Protein 4Q5T (pdb70)

Radius of gyration: 19.11 Å; Cα contacts (8 Å, |Δi|>4): 498; chains: 1; bounding box: 34×37×57 Å

Foldseek 3Di:
DQQQDLQEFEEEEAAPLVVQLVVQLQVVCVVVNHHYHYDYDLAPLPPVVCQVVSVGFKYWYFFQQLVVLNCVVPVADKDFDWFWWFFWWFKFFFDAPQHGPDQAPVPQAQAFEEEWADRFPRQQVVVVQCVVSVQFDFPDDFPDTDHVVRTPGHPSNYHYHHDHLLCQLVCSNPGGIYIHQLVNCRVSVRDCSRTNTTGDDDPSCNRRTIGMIGHPCSCVGSHNVVVVSSVVSSPDPVSQVSSCVVQPNGIHTDD

Sequence (255 aa):
GQKNDKNTLTVGVTTDSDKERWDKIEELLKKENIKLKFKEFTDYSQPNKALKNGEIDINSFQHYNFLNNWNKENKGDLVTVVAETYISPINLFSGTENGKAKYSSAKEIPNGGQIAIPNDATNESRALYVLQDAGLIKLNNVSGDELATVKNIKSNPKNLDIKEVDASQTARNLASSVDAAVVNNSYAVPAKIDFKTSLYKEKVNEGSKQWINIIAAQKNWKKSKKAAAIKKLIIKAYHTDAVKKVIKKTAKGVDEPVW

InterPro domains:
  IPR004872 Lipoprotein NlpA family [PF03180] (32-280)
  IPR004872 Lipoprotein NlpA family [PIRSF002854] (3-275)
  IPR004872 Lipoprotein NlpA family [PTHR30429] (2-280)

Nearest PDB structures (foldseek):
  4q5t-assembly1_A  TM=1.003E+00  e=1.707E-59  Streptococcus mutans UA159
  6jf1-assembly1_A  TM=9.684E-01  e=1.082E-41  Streptococcus pneumoniae TIGR4
  1p99-assembly1_A  TM=9.321E-01  e=4.2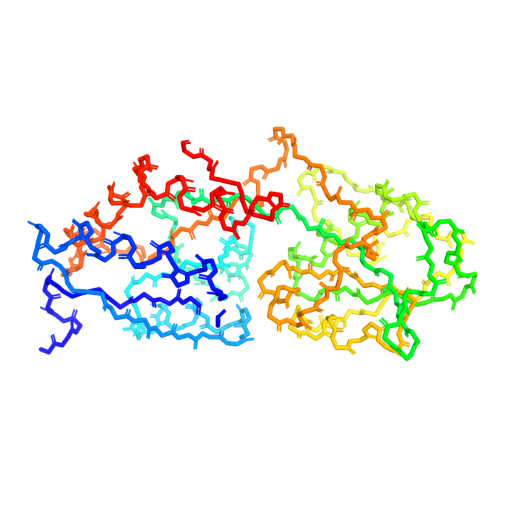23E-29  Staphylococcus aureus subsp. aureus Mu50
  4ib2-assembly2_B  TM=9.284E-01  e=7.197E-29  Mediterraneibacter gnavus ATCC 29149
  4k3f-assembly1_A  TM=9.436E-01  e=5.682E-28  Pseudomonas aeruginosa PAO1

Solvent-accessible surface area: 12249 Å² total

Organism: Streptococcus mutans serotype c (strain ATCC 700610 / UA159) (NCBI:txid210007)

B-factor: mean 41.45, std 17.26, range [17.34, 132.53]

Structure (mmCIF, N/CA/C/O backbone):
data_4Q5T
#
_entry.id   4Q5T
#
_cell.length_a   58.021
_cell.length_b   106.053
_cell.length_c   95.220
_cell.angle_alpha   90.000
_cell.angle_beta   90.000
_cell.angle_gamma   90.000
#
_symmetry.space_group_name_H-M   'C 2 2 21'
#
loop_
_entity.id
_entity.type
_entity.pdbx_description
1 pol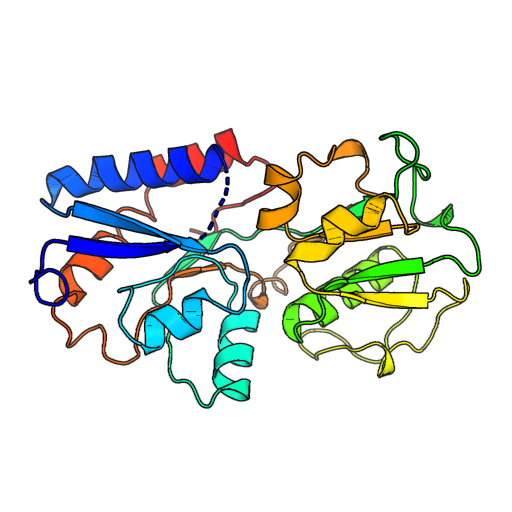ymer Lipoprotein
2 non-polymer SELENOMETHIONINE
3 non-polymer 'NONAETHYLENE GLYCOL'
4 water water
#
loop_
_atom_site.group_PDB
_atom_site.id
_atom_site.type_symbol
_atom_site.label_atom_id
_atom_site.label_alt_id
_atom_site.label_comp_id
_atom_site.label_asym_id
_atom_site.label_entity_id
_atom_site.label_seq_id
_atom_site.pdbx_PDB_ins_code
_atom_site.Cartn_x
_atom_site.Cartn_y
_atom_site.Cartn_z
_atom_site.occupancy
_atom_site.B_iso_or_equiv
_atom_site.auth_seq_id
_atom_site.auth_comp_id
_atom_site.auth_asym_id
_atom_site.auth_atom_id
_atom_site.pdbx_PDB_model_num
ATOM 1 N N . GLY A 1 1 ? 1.848 29.514 9.547 1.00 56.43 0 GLY A N 1
ATOM 2 C CA . GLY A 1 1 ? 1.360 29.909 10.895 1.00 54.69 0 GLY A CA 1
ATOM 3 C C . GLY A 1 1 ? 2.412 30.722 11.624 1.00 53.23 0 GLY A C 1
ATOM 4 O O . GLY A 1 1 ? 3.481 31.003 11.062 1.00 45.30 0 GLY A O 1
ATOM 5 N N . GLN A 1 2 ? 2.117 31.091 12.875 1.00 54.30 25 GLN A N 1
ATOM 6 C CA . GLN A 1 2 ? 2.975 31.990 13.653 1.00 51.91 25 GLN A CA 1
ATOM 7 C C . GLN A 1 2 ? 4.447 31.587 13.787 1.00 45.47 25 GLN A C 1
ATOM 8 O O . GLN A 1 2 ? 5.312 32.448 13.690 1.00 41.85 25 GLN A O 1
ATOM 14 N N . LYS A 1 3 ? 4.740 30.300 13.995 1.00 34.58 26 LYS A N 1
ATOM 15 C CA . LYS A 1 3 ? 6.125 29.863 14.178 1.00 32.79 26 LYS A CA 1
ATOM 16 C C . LYS A 1 3 ? 6.971 30.155 12.927 1.00 33.45 26 LYS A C 1
ATOM 17 O O . LYS A 1 3 ? 8.185 30.336 13.028 1.00 32.34 26 LYS A O 1
ATOM 23 N N . ASN A 1 4 ? 6.329 30.166 11.754 1.00 32.84 27 ASN A N 1
ATOM 24 C CA . ASN A 1 4 ? 7.018 30.391 10.478 1.00 35.27 27 ASN A CA 1
ATOM 25 C C . ASN A 1 4 ? 6.739 31.761 9.825 1.00 37.88 27 ASN A C 1
ATOM 26 O O . ASN A 1 4 ? 7.026 31.983 8.652 1.00 35.87 27 ASN A O 1
ATOM 31 N N . ASP A 1 5 ? 6.222 32.660 10.645 1.00 35.14 28 ASP A N 1
ATOM 32 C CA . ASP A 1 5 ? 6.023 34.074 10.318 1.00 40.90 28 ASP A CA 1
ATOM 33 C C . ASP A 1 5 ? 7.275 34.867 10.685 1.00 37.37 28 ASP A C 1
ATOM 34 O O . ASP A 1 5 ? 7.618 35.001 11.876 1.00 42.36 28 ASP A O 1
ATOM 39 N N . LYS A 1 6 ? 7.929 35.431 9.677 1.00 34.01 29 LYS A N 1
ATOM 40 C CA . LYS A 1 6 ? 9.133 36.226 9.882 1.00 35.27 29 LYS A CA 1
ATOM 41 C C . LYS A 1 6 ? 8.906 37.576 10.604 1.00 32.76 29 LYS A C 1
ATOM 42 O O . LYS A 1 6 ? 9.869 38.203 11.004 1.00 32.88 29 LYS A O 1
ATOM 48 N N . ASN A 1 7 ? 7.661 38.023 10.742 1.00 33.22 30 ASN A N 1
ATOM 49 C CA . ASN A 1 7 ? 7.384 39.352 11.294 1.00 45.87 30 ASN A CA 1
ATOM 50 C C . ASN A 1 7 ? 6.698 39.320 12.668 1.00 44.85 30 ASN A C 1
ATOM 51 O O . ASN A 1 7 ? 6.217 40.339 13.158 1.00 39.93 30 ASN A O 1
ATOM 56 N N . THR A 1 8 ? 6.659 38.144 13.277 1.00 36.06 31 THR A N 1
ATOM 57 C CA . THR A 1 8 ? 6.149 37.986 14.637 1.00 38.12 31 THR A CA 1
ATOM 58 C C . THR A 1 8 ? 7.188 37.308 15.527 1.00 41.63 31 THR A C 1
ATOM 59 O O . THR A 1 8 ? 7.836 36.342 15.123 1.00 39.30 31 THR A O 1
ATOM 63 N N . LEU A 1 9 ? 7.347 37.835 16.739 1.00 34.09 32 LEU A N 1
ATOM 64 C CA . LEU A 1 9 ? 8.187 37.213 17.735 1.00 32.55 32 LEU A CA 1
ATOM 65 C C . LEU A 1 9 ? 7.376 36.934 18.971 1.00 33.32 32 LEU A C 1
ATOM 66 O O . LEU A 1 9 ? 6.685 37.805 19.481 1.00 31.62 32 LEU A O 1
ATOM 71 N N . THR A 1 10 ? 7.496 35.718 19.482 1.00 31.01 33 THR A N 1
ATOM 72 C CA . THR A 1 10 ? 6.846 35.376 20.721 1.00 29.13 33 THR A CA 1
ATOM 73 C C . THR A 1 10 ? 7.935 35.379 21.781 1.00 38.00 33 THR A C 1
ATOM 74 O O . THR A 1 10 ? 8.956 34.679 21.668 1.00 31.02 33 THR A O 1
ATOM 78 N N . VAL A 1 11 ? 7.717 36.220 22.783 1.00 30.40 34 VAL A N 1
ATOM 79 C CA . VAL A 1 11 ? 8.709 36.470 23.810 1.00 28.90 34 VAL A CA 1
ATOM 80 C C . VAL A 1 11 ? 8.221 35.904 25.135 1.00 28.32 34 VAL A C 1
ATOM 81 O O . VAL A 1 11 ? 7.127 36.243 25.581 1.00 30.82 34 VAL A O 1
ATOM 85 N N . GLY A 1 12 ? 9.039 35.064 25.767 1.00 26.57 35 GLY A N 1
ATOM 86 C CA . GLY A 1 12 ? 8.773 34.563 27.106 1.00 30.09 35 GLY A CA 1
ATOM 87 C C . GLY A 1 12 ? 9.347 35.461 28.224 1.00 27.40 35 GLY A C 1
ATOM 88 O O . GLY A 1 12 ? 10.528 35.782 28.251 1.00 28.49 35 GLY A O 1
ATOM 89 N N . VAL A 1 13 ? 8.497 35.818 29.169 1.00 29.30 36 VAL A N 1
ATOM 90 C CA . VAL A 1 13 ? 8.875 36.710 30.274 1.00 25.81 36 VAL A CA 1
ATOM 91 C C . VAL A 1 13 ? 8.244 36.192 31.539 1.00 36.77 36 VAL A C 1
ATOM 92 O O . VAL A 1 13 ? 7.372 35.332 31.486 1.00 29.22 36 VAL A O 1
ATOM 104 N N . THR A 1 15 ? 5.784 37.044 34.772 1.00 38.55 38 THR A N 1
ATOM 105 C CA . THR A 1 15 ? 4.636 37.897 35.054 1.00 38.62 38 THR A CA 1
ATOM 106 C C . THR A 1 15 ? 5.120 39.328 35.135 1.00 38.97 38 THR A C 1
ATOM 107 O O . THR A 1 15 ? 6.041 39.648 35.893 1.00 33.11 38 THR A O 1
ATOM 119 N N . THR A 1 17 ? 5.739 43.147 35.698 1.00 37.19 40 THR A N 1
ATOM 120 C CA . THR A 1 17 ? 5.541 44.296 36.579 1.00 35.08 40 THR A CA 1
ATOM 121 C C . THR A 1 17 ? 5.152 45.488 35.715 1.00 37.28 40 THR A C 1
ATOM 122 O O . THR A 1 17 ? 5.150 45.391 34.474 1.00 30.61 40 THR A O 1
ATOM 126 N N . ASP A 1 18 ? 4.790 46.602 36.349 1.00 29.67 41 ASP A N 1
ATOM 127 C CA . ASP A 1 18 ? 4.458 47.806 35.597 1.00 30.77 41 ASP A CA 1
ATOM 128 C C . ASP A 1 18 ? 5.662 48.290 34.815 1.00 28.25 41 ASP A C 1
ATOM 129 O O . ASP A 1 18 ? 5.540 48.738 33.668 1.00 33.43 41 ASP A O 1
ATOM 134 N N . SER A 1 19 ? 6.831 48.225 35.438 1.00 26.18 42 SER A N 1
ATOM 135 C CA . SER A 1 19 ? 8.051 48.603 34.728 1.00 24.76 42 SER A CA 1
ATOM 136 C C . SER A 1 19 ? 8.301 47.688 33.518 1.00 26.21 42 SER A C 1
ATOM 137 O O . SER A 1 19 ? 8.833 48.137 32.492 1.00 25.36 42 SER A O 1
ATOM 140 N N . ASP A 1 20 ? 7.949 46.407 33.645 1.00 21.72 43 ASP A N 1
ATOM 141 C CA . ASP A 1 20 ? 8.140 45.451 32.506 1.00 25.15 43 ASP A CA 1
ATOM 142 C C . ASP A 1 20 ? 7.215 45.848 31.346 1.00 26.56 43 ASP A C 1
ATOM 143 O O . ASP A 1 20 ? 7.619 45.902 30.167 1.00 26.28 43 ASP A O 1
ATOM 148 N N . LYS A 1 21 ? 5.968 46.130 31.686 1.00 34.03 44 LYS A N 1
ATOM 149 C CA . LYS A 1 21 ? 4.998 46.573 30.702 1.00 36.02 44 LYS A CA 1
ATOM 150 C C . LYS A 1 21 ? 5.494 47.815 29.980 1.00 35.65 44 LYS A C 1
ATOM 151 O O . LYS A 1 21 ? 5.458 47.884 28.753 1.00 30.71 44 LYS A O 1
ATOM 157 N N . GLU A 1 22 ? 5.953 48.805 30.731 1.00 35.01 45 GLU A N 1
ATOM 158 C CA . GLU A 1 22 ? 6.352 50.048 30.111 1.00 34.52 45 GLU A CA 1
ATOM 159 C C . GLU A 1 22 ? 7.563 49.868 29.188 1.00 31.76 45 GLU A C 1
ATOM 160 O O . GLU A 1 22 ? 7.597 50.431 28.098 1.00 27.34 45 GLU A O 1
ATOM 166 N N . ARG A 1 23 ? 8.554 49.085 29.606 1.00 27.38 46 ARG A N 1
ATOM 167 C CA . ARG A 1 23 ? 9.708 48.876 28.741 1.00 27.80 46 ARG A CA 1
ATOM 168 C C . ARG A 1 23 ? 9.329 48.090 27.450 1.00 25.64 46 ARG A C 1
ATOM 169 O O . ARG A 1 23 ? 9.820 48.392 26.345 1.00 28.81 46 ARG A O 1
ATOM 177 N N . TRP A 1 24 ? 8.484 47.063 27.587 1.00 26.60 47 TRP A N 1
ATOM 178 C CA . TRP A 1 24 ? 8.099 46.289 26.420 1.00 29.00 47 TRP A CA 1
ATOM 179 C C . TRP A 1 24 ? 7.163 47.081 25.510 1.00 34.81 47 TRP A C 1
ATOM 180 O O . TRP A 1 24 ? 7.171 46.902 24.296 1.00 31.74 47 TRP A O 1
ATOM 191 N N . ASP A 1 25 ? 6.357 47.951 26.103 1.00 30.72 48 ASP A N 1
ATOM 192 C CA . ASP A 1 25 ? 5.620 48.956 25.342 1.00 33.96 48 ASP A CA 1
ATOM 193 C C . ASP A 1 25 ? 6.509 49.776 24.419 1.00 32.47 48 ASP A C 1
ATOM 194 O O . ASP A 1 25 ? 6.252 49.905 23.211 1.00 34.58 48 ASP A O 1
ATOM 199 N N . LYS A 1 26 ? 7.567 50.335 24.980 1.00 29.40 49 LYS A N 1
ATOM 200 C CA . LYS A 1 26 ? 8.465 51.162 24.183 1.00 27.92 49 LYS A CA 1
ATOM 201 C C . LYS A 1 26 ? 9.151 50.308 23.090 1.00 31.36 49 LYS A C 1
ATOM 202 O O . LYS A 1 26 ? 9.243 50.719 21.939 1.00 31.49 49 LYS A O 1
ATOM 208 N N . ILE A 1 27 ? 9.633 49.125 23.447 1.00 32.41 50 ILE A N 1
ATOM 209 C CA . ILE A 1 27 ? 10.202 48.219 22.446 1.00 31.31 50 ILE A CA 1
ATOM 210 C C . ILE A 1 27 ? 9.210 47.927 21.303 1.00 26.09 50 ILE A C 1
ATOM 211 O O . ILE A 1 27 ? 9.552 47.975 20.127 1.00 29.20 50 ILE A O 1
ATOM 216 N N . GLU A 1 28 ? 7.976 47.608 21.657 1.00 27.90 51 GLU A N 1
ATOM 217 C CA . GLU A 1 28 ? 6.949 47.368 20.672 1.00 33.37 51 GLU A CA 1
ATOM 218 C C . GLU A 1 28 ? 6.798 48.589 19.800 1.00 44.37 51 GLU A C 1
ATOM 219 O O . GLU A 1 28 ? 6.791 48.490 18.563 1.00 42.58 51 GLU A O 1
ATOM 225 N N . GLU A 1 29 ? 6.667 49.746 20.445 1.00 34.31 52 GLU A N 1
ATOM 226 C CA . GLU A 1 29 ? 6.453 50.965 19.688 1.00 31.46 52 GLU A CA 1
ATOM 227 C C . GLU A 1 29 ? 7.580 51.136 18.697 1.00 35.15 52 GLU A C 1
ATOM 228 O O . GLU A 1 29 ? 7.335 51.485 17.564 1.00 36.72 52 GLU A O 1
ATOM 234 N N . LEU A 1 30 ? 8.813 50.901 19.113 1.00 30.38 53 LEU A N 1
ATOM 235 C CA . LEU A 1 30 ? 9.936 51.084 18.212 1.00 32.59 53 LEU A CA 1
ATOM 236 C C . LEU A 1 30 ? 9.942 50.050 17.095 1.00 41.93 53 LEU A C 1
ATOM 237 O O . LEU A 1 30 ? 10.526 50.296 16.039 1.00 45.87 53 LEU A O 1
ATOM 242 N N . LEU A 1 31 ? 9.315 48.899 17.331 1.00 33.42 54 LEU A N 1
ATOM 243 C CA . LEU A 1 31 ? 9.358 47.806 16.356 1.00 33.09 54 LEU A CA 1
ATOM 244 C C . LEU A 1 31 ? 8.251 47.913 15.291 1.00 38.27 54 LEU A C 1
ATOM 245 O O . LEU A 1 31 ? 8.317 47.253 14.248 1.00 34.21 54 LEU A O 1
ATOM 250 N N . LYS A 1 32 ? 7.232 48.732 15.541 1.00 42.18 55 LYS A N 1
ATOM 251 C CA . LYS A 1 32 ? 6.242 49.025 14.496 1.00 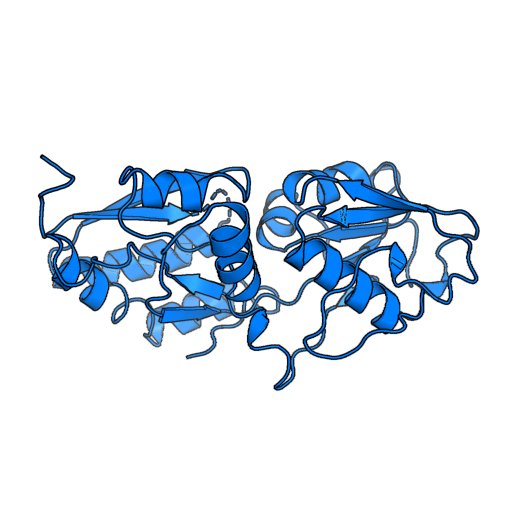44.92 55 LYS A CA 1
ATOM 252 C C . LYS A 1 32 ? 6.940 49.524 13.220 1.00 41.62 55 LYS A C 1
ATOM 253 O O . LYS A 1 32 ? 6.613 49.095 12.111 1.00 40.28 55 LYS A O 1
ATOM 259 N N . LYS A 1 33 ? 7.933 50.390 13.389 1.00 40.88 56 LYS A N 1
ATOM 260 C CA . LYS A 1 33 ? 8.704 50.935 12.268 1.00 48.22 56 LYS A CA 1
ATOM 261 C C . LYS A 1 33 ? 9.329 49.842 11.405 1.00 53.86 56 LYS A C 1
ATOM 262 O O . LYS A 1 33 ? 9.638 50.062 10.234 1.00 53.73 56 LYS A O 1
ATOM 264 N N . GLU A 1 34 ? 9.531 48.668 11.994 1.00 47.70 57 GLU A N 1
ATOM 265 C CA . GLU A 1 34 ? 10.151 47.549 11.302 1.00 43.29 57 GLU A CA 1
ATOM 266 C C . GLU A 1 34 ? 9.098 46.533 10.929 1.00 38.87 57 GLU A C 1
ATOM 267 O O . GLU A 1 34 ? 9.425 45.437 10.470 1.00 48.37 57 GLU A O 1
ATOM 273 N N . ASN A 1 35 ? 7.834 46.868 11.169 1.00 33.92 58 ASN A N 1
ATOM 274 C CA . ASN A 1 35 ? 6.741 45.945 10.883 1.00 41.46 58 ASN A CA 1
ATOM 275 C C . ASN A 1 35 ? 6.862 44.597 11.626 1.00 41.91 58 ASN A C 1
ATOM 276 O O . ASN A 1 35 ? 6.462 43.543 11.100 1.00 44.34 58 ASN A O 1
ATOM 281 N N . ILE A 1 36 ? 7.413 44.630 12.838 1.00 30.10 59 ILE A N 1
ATOM 282 C CA . ILE A 1 36 ? 7.479 43.430 13.698 1.00 27.53 59 ILE A CA 1
ATOM 283 C C . ILE A 1 36 ? 6.403 43.521 14.780 1.00 34.04 59 ILE A C 1
ATOM 284 O O . ILE A 1 36 ? 6.256 44.552 15.432 1.00 37.24 59 ILE A O 1
ATOM 289 N N . LYS A 1 37 ? 5.683 42.425 14.980 1.00 31.68 60 LYS A N 1
ATOM 290 C CA . LYS A 1 37 ? 4.663 42.299 16.012 1.00 40.55 60 LYS A CA 1
ATOM 291 C C . LYS A 1 37 ? 5.227 41.474 17.160 1.00 43.84 60 LYS A C 1
ATOM 292 O O . LYS A 1 37 ? 5.860 40.460 16.908 1.00 40.09 60 LYS A O 1
ATOM 298 N N . LEU A 1 38 ? 5.013 41.898 18.410 1.00 35.80 61 LEU A N 1
ATOM 299 C CA . LEU A 1 38 ? 5.438 41.095 19.559 1.00 38.06 61 LEU A CA 1
ATOM 300 C C . LEU A 1 38 ? 4.259 40.442 20.251 1.00 37.80 61 LEU A C 1
ATOM 301 O O . LEU A 1 38 ? 3.189 41.028 20.376 1.00 41.76 61 LEU A O 1
ATOM 306 N N . LYS A 1 39 ? 4.479 39.218 20.704 1.00 42.88 62 LYS A N 1
ATOM 307 C CA . LYS A 1 39 ? 3.520 38.483 21.507 1.00 42.39 62 LYS A CA 1
ATOM 308 C C . LYS A 1 39 ? 4.264 38.009 22.739 1.00 39.72 62 LYS A C 1
ATOM 309 O O . LYS A 1 39 ? 5.427 37.623 22.638 1.00 40.32 62 LYS A O 1
ATOM 315 N N . PHE A 1 40 ? 3.610 38.054 23.896 1.00 40.83 63 PHE A N 1
ATOM 316 C CA . PHE A 1 40 ? 4.230 37.641 25.147 1.00 37.70 63 PHE A CA 1
ATOM 317 C C . PHE A 1 40 ? 3.540 36.438 25.775 1.00 45.79 63 PHE A C 1
ATOM 318 O O . PHE A 1 40 ? 2.315 36.350 25.827 1.00 52.40 63 PHE A O 1
ATOM 326 N N . LYS A 1 41 ? 4.352 35.502 26.240 1.00 39.02 64 LYS A N 1
ATOM 327 C CA . LYS A 1 41 ? 3.880 34.470 27.128 1.00 48.53 64 LYS A CA 1
ATOM 328 C C . LYS A 1 41 ? 4.459 34.754 28.501 1.00 40.32 64 LYS A C 1
ATOM 329 O O . LYS A 1 41 ? 5.662 34.775 28.645 1.00 36.30 64 LYS A O 1
ATOM 335 N N . GLU A 1 42 ? 3.613 34.956 29.507 1.00 43.91 65 GLU A N 1
ATOM 336 C CA . GLU A 1 42 ? 4.105 35.181 30.877 1.00 47.03 65 GLU A CA 1
ATOM 337 C C . GLU A 1 42 ? 4.228 33.884 31.677 1.00 44.75 65 GLU A C 1
ATOM 338 O O . GLU A 1 42 ? 3.314 33.064 31.689 1.00 48.66 65 GLU A O 1
ATOM 344 N N . PHE A 1 43 ? 5.375 33.691 32.327 1.00 40.09 66 PHE A N 1
ATOM 345 C CA . PHE A 1 43 ? 5.579 32.546 33.195 1.00 37.69 66 PHE A CA 1
ATOM 346 C C . PHE A 1 43 ? 5.577 32.952 34.666 1.00 45.81 66 PHE A C 1
ATOM 347 O O . PHE A 1 43 ? 5.814 34.110 34.995 1.00 39.23 66 PHE A O 1
ATOM 355 N N . THR A 1 44 ? 5.305 31.989 35.544 1.00 45.37 67 THR A N 1
ATOM 356 C CA . THR A 1 44 ? 5.197 32.257 36.986 1.00 47.19 67 THR A CA 1
ATOM 357 C C . THR A 1 44 ? 6.335 31.598 37.742 1.00 43.21 67 THR A C 1
ATOM 358 O O . THR A 1 44 ? 6.533 31.830 38.924 1.00 44.41 67 THR A O 1
ATOM 362 N N . ASP A 1 45 ? 7.119 30.793 37.047 1.00 38.02 68 ASP A N 1
ATOM 363 C CA . ASP A 1 45 ? 8.141 30.023 37.710 1.00 41.16 68 ASP A CA 1
ATOM 364 C C . ASP A 1 45 ? 9.410 29.968 36.834 1.00 41.46 68 ASP A C 1
ATOM 365 O O . ASP A 1 45 ? 9.305 29.853 35.609 1.00 38.24 68 ASP A O 1
ATOM 370 N N . TYR A 1 46 ? 10.597 30.051 37.440 1.00 33.36 69 TYR A N 1
ATOM 371 C CA . TYR A 1 46 ? 11.848 30.074 36.659 1.00 34.04 69 TYR A CA 1
ATOM 372 C C . TYR A 1 46 ? 12.180 28.778 35.884 1.00 41.78 69 TYR A C 1
ATOM 373 O O . TYR A 1 46 ? 13.084 28.763 35.027 1.00 33.97 69 TYR A O 1
ATOM 382 N N . SER A 1 47 ? 11.493 27.687 36.178 1.00 40.49 70 SER A N 1
ATOM 383 C CA . SER A 1 47 ? 11.807 26.429 35.482 1.00 41.64 70 SER A CA 1
ATOM 384 C C . SER A 1 47 ? 11.092 26.357 34.137 1.00 33.02 70 SER A C 1
ATOM 385 O O . SER A 1 47 ? 11.364 25.474 33.332 1.00 39.97 70 SER A O 1
ATOM 388 N N . GLN A 1 48 ? 10.175 27.290 33.882 1.00 37.36 71 GLN A N 1
ATOM 389 C CA . GLN A 1 48 ? 9.299 27.194 32.721 1.00 39.11 71 GLN A CA 1
ATOM 390 C C . GLN A 1 48 ? 9.833 27.788 31.406 1.00 34.52 71 GLN A C 1
ATOM 391 O O . GLN A 1 48 ? 9.715 27.150 30.350 1.00 31.97 71 GLN A O 1
ATOM 397 N N . PRO A 1 49 ? 10.379 29.022 31.433 1.00 28.36 72 PRO A N 1
ATOM 398 C CA . PRO A 1 49 ? 10.651 29.616 30.112 1.00 31.35 72 PRO A CA 1
ATOM 399 C C . PRO A 1 49 ? 11.713 28.931 29.265 1.00 26.60 72 PRO A C 1
ATOM 400 O O . PRO A 1 49 ? 11.598 29.012 28.059 1.00 30.71 72 PRO A O 1
ATOM 404 N N . ASN A 1 50 ? 12.764 28.353 29.839 1.00 29.88 73 ASN A N 1
ATOM 405 C CA . ASN A 1 50 ? 13.748 27.699 28.985 1.00 36.39 73 ASN A CA 1
ATOM 406 C C . ASN A 1 50 ? 13.206 26.426 28.378 1.00 40.86 73 ASN A C 1
ATOM 407 O O . ASN A 1 50 ? 13.581 26.056 27.249 1.00 34.72 73 ASN A O 1
ATOM 412 N N . LYS A 1 51 ? 12.331 25.750 29.117 1.00 40.88 74 LYS A N 1
ATOM 413 C CA . LYS A 1 51 ? 11.649 24.581 28.574 1.00 46.65 74 LYS A CA 1
ATOM 414 C C . LYS A 1 51 ? 10.760 24.973 27.404 1.00 40.96 74 LYS A C 1
ATOM 415 O O . LYS A 1 51 ? 10.756 24.317 26.354 1.00 37.71 74 LYS A O 1
ATOM 421 N N . ALA A 1 52 ? 9.989 26.031 27.595 1.00 34.88 75 ALA A N 1
ATOM 422 C CA . ALA A 1 52 ? 9.137 26.562 26.539 1.00 40.74 75 ALA A CA 1
ATOM 423 C C . ALA A 1 52 ? 9.927 26.992 25.288 1.00 40.58 75 ALA A C 1
ATOM 424 O O . ALA A 1 52 ? 9.459 26.825 24.141 1.00 36.13 75 ALA A O 1
ATOM 426 N N . LEU A 1 53 ? 11.120 27.548 25.507 1.00 34.53 76 LEU A N 1
ATOM 427 C CA . LEU A 1 53 ? 11.976 27.974 24.395 1.00 36.84 76 LEU A CA 1
ATOM 428 C C . LEU A 1 53 ? 12.539 26.744 23.645 1.00 32.44 76 LEU A C 1
ATOM 429 O O . LEU A 1 53 ? 12.581 26.735 22.432 1.00 31.25 76 LEU A O 1
ATOM 434 N N . LYS A 1 54 ? 12.973 25.719 24.360 1.00 32.04 77 LYS A N 1
ATOM 435 C CA . LYS A 1 54 ? 13.459 24.497 23.710 1.00 38.43 77 LYS A CA 1
ATOM 436 C C . LYS A 1 54 ? 12.370 23.816 22.918 1.00 35.81 77 LYS A C 1
ATOM 437 O O . LYS A 1 54 ? 12.605 23.244 21.838 1.00 41.15 77 LYS A O 1
ATOM 443 N N . ASN A 1 55 ? 11.177 23.833 23.478 1.00 35.34 78 ASN A N 1
ATOM 444 C CA . ASN A 1 55 ? 10.025 23.259 22.808 1.00 37.49 78 ASN A CA 1
ATOM 445 C C . ASN A 1 55 ? 9.478 24.100 21.685 1.00 37.26 78 ASN A C 1
ATOM 446 O O . ASN A 1 55 ? 8.521 23.703 21.015 1.00 37.74 78 ASN A O 1
ATOM 451 N N . GLY A 1 56 ? 10.072 25.274 21.486 1.00 38.60 79 GLY A N 1
ATOM 452 C CA . GLY A 1 56 ? 9.675 26.161 20.399 1.00 35.76 79 GLY A CA 1
ATOM 453 C C . GLY A 1 56 ? 8.310 26.812 20.572 1.00 34.59 79 GLY A C 1
ATOM 454 O O . GLY A 1 56 ? 7.733 27.312 19.611 1.00 35.77 79 GLY A O 1
ATOM 455 N N . GLU A 1 57 ? 7.787 26.786 21.792 1.00 35.88 80 GLU A N 1
ATOM 456 C CA . GLU A 1 57 ? 6.570 27.505 22.147 1.00 43.38 80 GLU A CA 1
ATOM 457 C C . GLU A 1 57 ? 6.793 29.019 22.148 1.00 37.01 80 GLU A C 1
ATOM 458 O O . GLU A 1 57 ? 5.857 29.780 21.973 1.00 36.17 80 GLU A O 1
ATOM 464 N N . ILE A 1 58 ? 8.038 29.439 22.354 1.00 33.72 81 ILE A N 1
ATOM 465 C CA . ILE A 1 58 ? 8.405 30.835 22.257 1.00 34.56 81 ILE A CA 1
ATOM 466 C C . ILE A 1 58 ? 9.686 30.935 21.446 1.00 30.98 81 ILE A C 1
ATOM 467 O O . ILE A 1 58 ? 10.425 29.966 21.329 1.00 32.83 81 ILE A O 1
ATOM 472 N N . ASP A 1 59 ? 9.963 32.125 20.931 1.00 27.71 82 ASP A N 1
ATOM 473 C CA . ASP A 1 59 ? 11.111 32.355 20.042 1.00 24.40 82 ASP A CA 1
ATOM 474 C C . ASP A 1 59 ? 12.333 32.833 20.801 1.00 28.25 82 ASP A C 1
ATOM 475 O O . ASP A 1 59 ? 13.459 32.493 20.451 1.00 28.42 82 ASP A O 1
ATOM 480 N N . ILE A 1 60 ? 12.115 33.600 21.862 1.00 24.72 83 ILE A N 1
ATOM 481 C CA . ILE A 1 60 ? 13.199 34.024 22.720 1.00 25.81 83 ILE A CA 1
ATOM 482 C C . ILE A 1 60 ? 12.621 34.157 24.123 1.00 27.64 83 ILE A C 1
ATOM 483 O O . ILE A 1 60 ? 11.406 34.172 24.298 1.00 31.08 83 ILE A O 1
ATOM 488 N N . ASN A 1 61 ? 13.475 34.228 25.125 1.00 28.69 84 ASN A N 1
ATOM 489 C CA . ASN A 1 61 ? 12.994 34.641 26.429 1.00 24.03 84 ASN A CA 1
ATOM 490 C C . ASN A 1 61 ? 13.882 35.702 27.044 1.00 29.41 84 ASN A C 1
ATOM 491 O O . ASN A 1 61 ? 15.045 35.858 26.658 1.00 22.74 84 ASN A O 1
ATOM 496 N N . SER A 1 62 ? 13.306 36.422 27.995 1.00 26.00 85 SER A N 1
ATOM 497 C CA . SER A 1 62 ? 13.986 37.519 28.638 1.00 19.09 85 SER A CA 1
ATOM 498 C C . SER A 1 62 ? 13.626 37.441 30.137 1.00 22.90 85 SER A C 1
ATOM 499 O O . SER A 1 62 ? 12.651 38.053 30.589 1.00 26.12 85 SER A O 1
ATOM 502 N N . PHE A 1 63 ? 14.396 36.678 30.907 1.00 25.56 86 PHE A N 1
ATOM 503 C CA . PHE A 1 63 ? 14.018 36.421 32.300 1.00 23.63 86 PHE A CA 1
ATOM 504 C C . PHE A 1 63 ? 15.156 36.000 33.217 1.00 22.54 86 PHE A C 1
ATOM 505 O O . PHE A 1 63 ? 14.998 36.041 34.444 1.00 24.18 86 PHE A O 1
ATOM 513 N N . GLN A 1 64 ? 16.314 35.689 32.654 1.00 23.32 87 GLN A N 1
ATOM 514 C CA . GLN A 1 64 ? 17.336 35.006 33.430 1.00 20.96 87 GLN A CA 1
ATOM 515 C C . GLN A 1 64 ? 18.670 35.667 33.249 1.00 25.30 87 GLN A C 1
ATOM 516 O O . GLN A 1 64 ? 18.851 36.444 32.287 1.00 26.14 87 GLN A O 1
ATOM 522 N N . HIS A 1 65 ? 19.591 35.341 34.173 1.00 22.63 88 HIS A N 1
ATOM 523 C CA . HIS A 1 65 ? 21.001 35.724 34.041 1.00 25.68 88 HIS A CA 1
ATOM 524 C C . HIS A 1 65 ? 21.856 34.585 33.473 1.00 29.04 88 HIS A C 1
ATOM 525 O O . HIS A 1 65 ? 21.412 33.435 33.388 1.00 28.21 88 HIS A O 1
ATOM 532 N N . TYR A 1 66 ? 23.061 34.942 33.046 1.00 29.63 89 TYR A N 1
ATOM 533 C CA . TYR A 1 66 ? 23.998 34.015 32.421 1.00 31.43 89 TYR A CA 1
ATOM 534 C C . TYR A 1 66 ? 24.145 32.769 33.233 1.00 36.21 89 TYR A C 1
ATOM 535 O O . TYR A 1 66 ? 24.160 31.693 32.687 1.00 32.11 89 TYR A O 1
ATOM 544 N N . ASN A 1 67 ? 24.292 32.918 34.552 1.00 33.75 90 ASN A N 1
ATOM 545 C CA . ASN A 1 67 ? 24.506 31.760 35.414 1.00 33.71 90 ASN A CA 1
ATOM 546 C C . ASN A 1 67 ? 23.354 30.768 35.335 1.00 32.69 90 ASN A C 1
ATOM 547 O O . ASN A 1 67 ? 23.562 29.562 35.148 1.00 36.94 90 ASN A O 1
ATOM 552 N N . PHE A 1 68 ? 22.142 31.284 35.495 1.00 29.21 91 PHE A N 1
ATOM 553 C CA . PHE A 1 68 ? 20.963 30.464 35.460 1.00 32.53 91 PHE A CA 1
ATOM 554 C C . PHE A 1 68 ? 20.962 29.716 34.133 1.00 33.08 91 PHE A C 1
ATOM 555 O O . PHE A 1 68 ? 20.744 28.485 34.119 1.00 33.26 91 PHE A O 1
ATOM 563 N N . LEU A 1 69 ? 21.265 30.432 33.043 1.00 31.92 92 LEU A N 1
ATOM 564 C CA . LEU A 1 69 ? 21.277 29.818 31.713 1.00 40.01 92 LEU A CA 1
ATOM 565 C C . LEU A 1 69 ? 22.257 28.662 31.634 1.00 36.90 92 LEU A C 1
ATOM 566 O O . LEU A 1 69 ? 21.880 27.568 31.271 1.00 31.51 92 LEU A O 1
ATOM 571 N N . ASN A 1 70 ? 23.521 28.928 31.949 1.00 38.93 93 ASN A N 1
ATOM 572 C CA . ASN A 1 70 ? 24.551 27.915 31.878 1.00 44.10 93 ASN A CA 1
ATOM 573 C C . ASN A 1 70 ? 24.151 26.727 32.721 1.00 45.07 93 ASN A C 1
ATOM 574 O O . ASN A 1 70 ? 24.172 25.593 32.256 1.00 38.67 93 ASN A O 1
ATOM 579 N N . ASN A 1 71 ? 23.755 26.991 33.963 1.00 34.54 94 ASN A N 1
ATOM 580 C CA . ASN A 1 71 ? 23.310 25.922 34.840 1.00 41.67 94 ASN A CA 1
ATOM 581 C C . ASN A 1 71 ? 22.102 25.160 34.293 1.00 40.18 94 ASN A C 1
ATOM 582 O O . ASN A 1 71 ? 22.052 23.923 34.384 1.00 40.70 94 ASN A O 1
ATOM 587 N N . TRP A 1 72 ? 21.150 25.870 33.689 1.00 40.22 95 TRP A N 1
ATOM 588 C CA . TRP A 1 72 ? 19.962 25.200 33.167 1.00 45.23 95 TRP A CA 1
ATOM 589 C C . TRP A 1 72 ? 20.378 24.295 32.016 1.00 45.85 95 TRP A C 1
ATOM 590 O O . TRP A 1 72 ? 19.895 23.150 31.904 1.00 36.11 95 TRP A O 1
ATOM 601 N N . ASN A 1 73 ? 21.286 24.783 31.178 1.00 36.31 96 ASN A N 1
ATOM 602 C CA . ASN A 1 73 ? 21.727 23.952 30.049 1.00 42.02 96 ASN A CA 1
ATOM 603 C C . ASN A 1 73 ? 22.312 22.647 30.580 1.00 53.65 96 ASN A C 1
ATOM 604 O O . ASN A 1 73 ? 21.989 21.555 30.086 1.00 48.73 96 ASN A O 1
ATOM 609 N N . LYS A 1 74 ? 23.167 22.773 31.591 1.00 42.72 97 LYS A N 1
ATOM 610 C CA . LYS A 1 74 ? 23.833 21.609 32.191 1.00 47.73 97 LYS A CA 1
ATOM 611 C C . LYS A 1 74 ? 22.840 20.600 32.761 1.00 47.89 97 LYS A C 1
ATOM 612 O O . LYS A 1 74 ? 22.907 19.414 32.457 1.00 50.52 97 LYS A O 1
ATOM 615 N N . GLU A 1 75 ? 21.924 21.050 33.603 1.00 41.77 98 GLU A N 1
ATOM 616 C CA . GLU A 1 75 ? 20.986 20.137 34.241 1.00 52.67 98 GLU A CA 1
ATOM 617 C C . GLU A 1 75 ? 20.132 19.414 33.211 1.00 56.63 98 GLU A C 1
ATOM 618 O O . GLU A 1 75 ? 19.682 18.304 33.441 1.00 48.14 98 GLU A O 1
ATOM 624 N N . ASN A 1 76 ? 19.933 20.039 32.067 1.00 50.94 99 ASN A N 1
ATOM 625 C CA . ASN A 1 76 ? 18.932 19.589 31.130 1.00 53.39 99 ASN A CA 1
ATOM 626 C C . ASN A 1 76 ? 19.536 19.097 29.803 1.00 51.41 99 ASN A C 1
ATOM 627 O O . ASN A 1 76 ? 18.801 18.736 28.889 1.00 44.56 99 ASN A O 1
ATOM 632 N N . LYS A 1 77 ? 20.868 19.075 29.698 1.00 42.48 100 LYS A N 1
ATOM 633 C CA . LYS A 1 77 ? 21.545 18.809 28.419 1.00 55.10 100 LYS A CA 1
ATOM 634 C C . LYS A 1 77 ? 21.077 19.754 27.330 1.00 51.89 100 LYS A C 1
ATOM 635 O O . LYS A 1 77 ? 20.906 19.343 26.190 1.00 45.18 100 LYS A O 1
ATOM 637 N N . GLY A 1 78 ? 20.877 21.022 27.683 1.00 47.19 101 GLY A N 1
ATOM 638 C CA . GLY A 1 78 ? 20.340 22.000 26.761 1.00 44.55 101 GLY A CA 1
ATOM 639 C C . GLY A 1 78 ? 21.422 22.708 25.978 1.00 39.50 101 GLY A C 1
ATOM 640 O O . GLY A 1 78 ? 22.594 22.664 26.352 1.00 42.05 101 GLY A O 1
ATOM 641 N N . ASP A 1 79 ? 21.019 23.355 24.887 1.00 33.25 102 ASP A N 1
ATOM 642 C CA . ASP A 1 79 ? 21.930 24.116 24.043 1.00 47.11 102 ASP A CA 1
ATOM 643 C C . ASP A 1 79 ? 21.382 25.516 23.736 1.00 36.36 102 ASP A C 1
ATOM 644 O O . ASP A 1 79 ? 21.669 26.076 22.684 1.00 37.29 102 ASP A O 1
ATOM 649 N N . LEU A 1 80 ? 20.613 26.092 24.665 1.00 41.61 103 LEU A N 1
ATOM 650 C CA . LEU A 1 80 ? 20.097 27.452 24.470 1.00 35.98 103 LEU A CA 1
ATOM 651 C C . LEU A 1 80 ? 21.264 28.399 24.497 1.00 34.12 103 LEU A C 1
ATOM 652 O O . LEU A 1 80 ? 22.249 28.118 25.168 1.00 35.91 103 LEU A O 1
ATOM 657 N N . VAL A 1 81 ? 21.167 29.508 23.759 1.00 33.63 104 VAL A N 1
ATOM 658 C CA . VAL A 1 81 ? 22.243 30.496 23.728 1.00 28.09 104 VAL A CA 1
ATOM 659 C C . VAL A 1 81 ? 21.779 31.895 24.079 1.00 32.55 104 VAL A C 1
ATOM 660 O O . VAL A 1 81 ? 20.605 32.244 23.911 1.00 31.37 104 VAL A O 1
ATOM 664 N N . THR A 1 82 ? 22.738 32.683 24.553 1.00 32.67 105 THR A N 1
ATOM 665 C CA . THR A 1 82 ? 22.567 34.105 24.811 1.00 36.29 105 THR A CA 1
ATOM 666 C C . THR A 1 82 ? 22.630 34.876 23.497 1.00 34.54 105 THR A C 1
ATOM 667 O O . THR A 1 82 ? 23.530 34.626 22.698 1.00 33.72 105 THR A O 1
ATOM 671 N N . VAL A 1 83 ? 21.688 35.795 23.282 1.00 33.58 106 VAL A N 1
ATOM 672 C CA A VAL A 1 83 ? 21.741 36.639 22.084 0.50 34.00 106 VAL A CA 1
ATOM 673 C CA B VAL A 1 83 ? 21.628 36.665 22.096 0.50 33.61 106 VAL A CA 1
ATOM 674 C C . VAL A 1 83 ? 22.131 38.074 22.410 1.00 31.42 106 VAL A C 1
ATOM 675 O O . VAL A 1 83 ? 22.696 38.750 21.561 1.00 31.31 106 VAL A O 1
ATOM 682 N N . ALA A 1 84 ? 21.864 38.522 23.643 1.00 23.85 107 ALA A N 1
ATOM 683 C CA . ALA A 1 84 ? 22.206 39.869 24.083 1.00 24.35 107 ALA A CA 1
ATOM 684 C C . ALA A 1 84 ? 22.038 40.008 25.595 1.00 27.65 107 ALA A C 1
ATOM 685 O O . ALA A 1 84 ? 21.322 39.214 26.236 1.00 25.62 107 ALA A O 1
ATOM 687 N N . GLU A 1 85 ? 22.656 41.055 26.132 1.00 26.30 108 GLU A N 1
ATOM 688 C CA . GLU A 1 85 ? 22.498 41.429 27.546 1.00 25.79 108 GLU A CA 1
ATOM 689 C C . GLU A 1 85 ? 21.437 42.518 27.698 1.00 28.01 108 GLU A C 1
ATOM 690 O O . GLU A 1 85 ? 21.206 43.309 26.780 1.00 28.11 108 GLU A O 1
ATOM 696 N N . THR A 1 86 ? 20.789 42.540 28.862 1.00 25.25 109 THR A N 1
ATOM 697 C CA . THR A 1 86 ? 19.722 43.508 29.138 1.00 24.20 109 THR A CA 1
ATOM 698 C C . THR A 1 86 ? 20.104 44.352 30.378 1.00 25.64 109 THR A C 1
ATOM 699 O O . THR A 1 86 ? 20.737 45.409 30.259 1.00 25.76 109 THR A O 1
ATOM 703 N N . TYR A 1 87 ? 19.745 43.897 31.563 1.00 20.62 110 TYR A N 1
ATOM 704 C CA . TYR A 1 87 ? 20.004 44.677 32.768 1.00 19.30 110 TYR A CA 1
ATOM 705 C C . TYR A 1 87 ? 20.539 43.748 33.854 1.00 27.04 110 TYR A C 1
ATOM 706 O O . TYR A 1 87 ? 20.434 42.509 33.765 1.00 24.63 110 TYR A O 1
ATOM 715 N N . ILE A 1 88 ? 21.120 44.350 34.872 1.00 24.58 111 ILE A N 1
ATOM 716 C CA . ILE A 1 88 ? 21.432 43.637 36.100 1.00 25.61 111 ILE A CA 1
ATOM 717 C C . ILE A 1 88 ? 20.420 44.065 37.179 1.00 24.85 111 ILE A C 1
ATOM 718 O O . ILE A 1 88 ? 19.894 45.183 37.131 1.00 24.99 111 ILE A O 1
ATOM 723 N N . SER A 1 89 ? 20.114 43.139 38.094 1.00 26.06 112 SER A N 1
ATOM 724 C CA . SER A 1 89 ? 19.057 43.334 39.083 1.00 19.61 112 SER A CA 1
ATOM 725 C C . SER A 1 89 ? 19.494 42.897 40.484 1.00 20.57 112 SER A C 1
ATOM 726 O O . SER A 1 89 ? 19.118 41.811 40.945 1.00 26.73 112 SER A O 1
ATOM 729 N N . PRO A 1 90 ? 20.296 43.755 41.164 1.00 25.68 113 PRO A N 1
ATOM 730 C CA . PRO A 1 90 ? 20.912 43.448 42.460 1.00 25.52 113 PRO A CA 1
ATOM 731 C C . PRO A 1 90 ? 19.866 43.014 43.448 1.00 25.76 113 PRO A C 1
ATOM 732 O O . PRO A 1 90 ? 18.856 43.679 43.612 1.00 24.01 113 PRO A O 1
ATOM 736 N N . ILE A 1 91 ? 20.121 41.881 44.077 1.00 23.54 114 ILE A N 1
ATOM 737 C CA . ILE A 1 91 ? 19.127 41.211 44.868 1.00 24.94 114 ILE A CA 1
ATOM 738 C C . ILE A 1 91 ? 19.251 41.678 46.330 1.00 25.53 114 ILE A C 1
ATOM 739 O O . ILE A 1 91 ? 20.301 42.190 46.742 1.00 28.75 114 ILE A O 1
ATOM 744 N N . ASN A 1 92 ? 18.177 41.511 47.087 1.00 22.61 115 ASN A N 1
ATOM 745 C CA . ASN A 1 92 ? 18.153 41.893 48.505 1.00 25.41 115 ASN A CA 1
ATOM 746 C C . ASN A 1 92 ? 17.822 40.726 49.467 1.00 27.00 115 ASN A C 1
ATOM 747 O O . ASN A 1 92 ? 17.053 39.814 49.143 1.00 28.99 115 ASN A O 1
ATOM 752 N N . LEU A 1 93 ? 18.413 40.808 50.660 1.00 26.27 116 LEU A N 1
ATOM 753 C CA . LEU A 1 93 ? 17.948 40.135 51.858 1.00 23.77 116 LEU A CA 1
ATOM 754 C C . LEU A 1 93 ? 16.900 41.034 52.535 1.00 27.02 116 LEU A C 1
ATOM 755 O O . LEU A 1 93 ? 17.200 42.180 52.948 1.00 26.18 116 LEU A O 1
ATOM 760 N N . PHE A 1 94 ? 15.664 40.550 52.582 1.00 23.40 117 PHE A N 1
ATOM 761 C CA . PHE A 1 94 ? 14.555 41.285 53.197 1.00 22.40 117 PHE A CA 1
ATOM 762 C C . PHE A 1 94 ? 14.196 40.743 54.569 1.00 26.04 117 PHE A C 1
ATOM 763 O O . PHE A 1 94 ? 14.232 39.521 54.816 1.00 26.47 117 PHE A O 1
ATOM 771 N N . SER A 1 95 ? 13.851 41.656 55.469 1.00 25.91 118 SER A N 1
ATOM 772 C CA . SER A 1 95 ? 13.444 41.272 56.805 1.00 24.22 118 SER A CA 1
ATOM 773 C C . SER A 1 95 ? 12.139 40.519 56.769 1.00 28.61 118 SER A C 1
ATOM 774 O O . SER A 1 95 ? 11.213 40.906 56.079 1.00 26.15 118 SER A O 1
ATOM 777 N N . GLY A 1 96 ? 12.041 39.465 57.557 1.00 27.93 119 GLY A N 1
ATOM 778 C CA . GLY A 1 96 ? 10.744 38.876 57.857 1.00 28.24 119 GLY A CA 1
ATOM 779 C C . GLY A 1 96 ? 9.795 39.882 58.496 1.00 31.10 119 GLY A C 1
ATOM 780 O O . GLY A 1 96 ? 10.227 40.882 59.094 1.00 33.42 119 GLY A O 1
ATOM 781 N N . THR A 1 97 ? 8.500 39.609 58.378 1.00 30.09 120 THR A N 1
ATOM 782 C CA . THR A 1 97 ? 7.474 40.538 58.802 1.00 33.17 120 THR A CA 1
ATOM 783 C C . THR A 1 97 ? 6.469 39.902 59.760 1.00 44.46 120 THR A C 1
ATOM 784 O O . THR A 1 97 ? 6.288 38.688 59.793 1.00 40.96 120 THR A O 1
ATOM 788 N N . GLU A 1 98 ? 5.800 40.773 60.506 1.00 42.96 121 GLU A N 1
ATOM 789 C CA . GLU A 1 98 ? 4.737 40.416 61.431 1.00 57.03 121 GLU A CA 1
ATOM 790 C C . GLU A 1 98 ? 3.632 41.445 61.229 1.00 57.03 121 GLU A C 1
ATOM 791 O O . GLU A 1 98 ? 3.873 42.654 61.338 1.00 45.88 121 GLU A O 1
ATOM 797 N N . ASN A 1 99 ? 2.434 40.968 60.915 1.00 66.05 122 ASN A N 1
ATOM 798 C CA . ASN A 1 99 ? 1.341 41.837 60.491 1.00 79.01 122 ASN A CA 1
ATOM 799 C C . ASN A 1 99 ? 1.791 42.878 59.469 1.00 73.93 122 ASN A C 1
ATOM 800 O O . ASN A 1 99 ? 1.418 44.043 59.559 1.00 79.24 122 ASN A O 1
ATOM 805 N N . GLY A 1 100 ? 2.612 42.454 58.513 1.00 61.51 123 GLY A N 1
ATOM 806 C CA . GLY A 1 100 ? 3.050 43.328 57.436 1.00 55.43 123 GLY A CA 1
ATOM 807 C C . GLY A 1 100 ? 4.266 44.208 57.704 1.00 52.08 123 GLY A C 1
ATOM 808 O O . GLY A 1 100 ? 4.809 44.797 56.770 1.00 52.23 123 GLY A O 1
ATOM 809 N N . LYS A 1 101 ? 4.707 44.313 58.956 1.00 52.60 124 LYS A N 1
ATOM 810 C CA . LYS A 1 101 ? 5.832 45.199 59.301 1.00 44.77 124 LYS A CA 1
ATOM 811 C C . LYS A 1 101 ? 7.111 44.405 59.525 1.00 33.48 124 LYS A C 1
ATOM 812 O O . LYS A 1 101 ? 7.070 43.263 59.977 1.00 37.64 124 LYS A O 1
ATOM 818 N N . ALA A 1 102 ? 8.250 45.026 59.245 1.00 31.80 125 ALA A N 1
ATOM 819 C CA . ALA A 1 102 ? 9.546 44.383 59.412 1.00 32.25 125 ALA A CA 1
ATOM 820 C C . ALA A 1 102 ? 9.778 44.073 60.861 1.00 37.16 125 ALA A C 1
ATOM 821 O O . ALA A 1 102 ? 9.511 44.917 61.711 1.00 33.40 125 ALA A O 1
ATOM 823 N N . LYS A 1 103 ? 10.284 42.872 61.141 1.00 30.58 126 LYS A N 1
ATOM 824 C CA . LYS A 1 103 ? 10.692 42.505 62.506 1.00 35.35 126 LYS A CA 1
ATOM 825 C C . LYS A 1 103 ? 12.067 43.091 62.828 1.00 39.47 126 LYS A C 1
ATOM 826 O O . LYS A 1 103 ? 12.372 43.370 63.987 1.00 31.10 126 LYS A O 1
ATOM 832 N N . TYR A 1 104 ? 12.905 43.255 61.804 1.00 28.83 127 TYR A N 1
ATOM 833 C CA . TYR A 1 104 ? 14.312 43.602 62.006 1.00 27.90 127 TYR A CA 1
ATOM 834 C C . TYR A 1 104 ? 14.688 44.810 61.149 1.00 25.73 127 TYR A C 1
ATOM 835 O O . TYR A 1 104 ? 14.211 44.933 60.031 1.00 24.20 127 TYR A O 1
ATOM 844 N N . SER A 1 105 ? 15.536 45.685 61.698 1.00 24.08 128 SER A N 1
ATOM 845 C CA . SER A 1 105 ? 16.019 46.887 60.988 1.00 29.13 128 SER A CA 1
ATOM 846 C C . SER A 1 105 ? 17.419 46.676 60.422 1.00 28.40 128 SER A C 1
ATOM 847 O O . SER A 1 105 ? 17.860 47.444 59.548 1.00 29.28 128 SER A O 1
ATOM 850 N N . SER A 1 106 ? 18.121 45.668 60.940 1.00 27.88 129 SER A N 1
ATOM 851 C CA . SER A 1 106 ? 19.428 45.276 60.415 1.00 25.60 129 SER A CA 1
ATOM 852 C C . SER A 1 106 ? 19.676 43.787 60.586 1.00 29.26 129 SER A C 1
ATOM 853 O O . SER A 1 106 ? 19.059 43.121 61.420 1.00 29.47 129 SER A O 1
ATOM 856 N N . ALA A 1 107 ? 20.609 43.256 59.809 1.00 26.12 130 ALA A N 1
ATOM 857 C CA . ALA A 1 107 ? 20.868 41.804 59.873 1.00 29.34 130 ALA A CA 1
ATOM 858 C C . ALA A 1 107 ? 21.298 41.347 61.254 1.00 37.61 130 ALA A C 1
ATOM 859 O O . ALA A 1 107 ? 21.019 40.225 61.636 1.00 34.22 130 ALA A O 1
ATOM 861 N N . LYS A 1 108 ? 21.975 42.205 62.007 1.00 35.66 131 LYS A N 1
ATOM 862 C CA . LYS A 1 108 ? 22.569 41.741 63.245 1.00 39.46 131 LYS A CA 1
ATOM 863 C C . LYS A 1 108 ? 21.484 41.446 64.274 1.00 41.95 131 LYS A C 1
ATOM 864 O O . LYS A 1 108 ? 21.738 40.775 65.264 1.00 44.60 131 LYS A O 1
ATOM 870 N N . GLU A 1 109 ? 20.277 41.956 64.042 1.00 30.64 132 GLU A N 1
ATOM 871 C CA . GLU A 1 109 ? 19.160 41.734 64.949 1.00 34.46 132 GLU A CA 1
ATOM 872 C C . GLU A 1 109 ? 18.507 40.380 64.714 1.00 38.79 132 GLU A C 1
ATOM 873 O O . GLU A 1 109 ? 17.610 39.992 65.454 1.00 34.06 132 GLU A O 1
ATOM 879 N N . ILE A 1 110 ? 18.879 39.694 63.638 1.00 28.25 133 ILE A N 1
ATOM 880 C CA . ILE A 1 110 ? 18.296 38.392 63.402 1.00 34.70 133 ILE A CA 1
ATOM 881 C C . ILE A 1 110 ? 18.639 37.478 64.601 1.00 37.66 133 ILE A C 1
ATOM 882 O O . ILE A 1 110 ? 19.804 37.367 64.987 1.00 36.05 133 ILE A O 1
ATOM 887 N N . PRO A 1 111 ? 17.618 36.854 65.210 1.00 37.10 134 PRO A N 1
ATOM 888 C CA . PRO A 1 111 ? 17.870 36.101 66.453 1.00 45.64 134 PRO A CA 1
ATOM 889 C C . PRO A 1 111 ? 18.646 34.818 66.242 1.00 41.59 134 PRO A C 1
ATOM 890 O O . PRO A 1 111 ? 18.613 34.208 65.166 1.00 35.73 134 PRO A O 1
ATOM 894 N N . ASN A 1 112 ? 19.360 34.393 67.274 1.00 42.53 135 ASN A N 1
ATOM 895 C CA . ASN A 1 112 ? 19.953 33.056 67.262 1.00 47.93 135 ASN A CA 1
ATOM 896 C C . ASN A 1 112 ? 18.874 32.007 66.998 1.00 42.06 135 ASN A C 1
ATOM 897 O O . ASN A 1 112 ? 17.746 32.132 67.489 1.00 39.22 135 ASN A O 1
ATOM 902 N N . GLY A 1 113 ? 19.224 30.978 66.230 1.00 39.84 136 GLY A N 1
ATOM 903 C CA . GLY A 1 113 ? 18.289 29.928 65.879 1.00 54.57 136 GLY A CA 1
ATOM 904 C C . GLY A 1 113 ? 17.161 30.363 64.964 1.00 55.17 136 GLY A C 1
ATOM 905 O O . GLY A 1 113 ? 16.174 29.651 64.809 1.00 43.02 136 GLY A O 1
ATOM 906 N N . GLY A 1 114 ? 17.287 31.536 64.357 1.00 54.73 137 GLY A N 1
ATOM 907 C CA . GLY A 1 114 ? 16.263 32.011 63.447 1.00 47.49 137 GLY A CA 1
ATOM 908 C C . GLY A 1 114 ? 16.373 31.307 62.104 1.00 50.48 137 GLY A C 1
ATOM 909 O O . GLY A 1 114 ? 17.215 30.425 61.924 1.00 37.71 137 GLY A O 1
ATOM 910 N N . GLN A 1 115 ? 15.536 31.697 61.155 1.00 35.82 138 GLN A N 1
ATOM 911 C CA . GLN A 1 115 ? 15.453 30.966 59.898 1.00 38.43 138 GLN A CA 1
ATOM 912 C C . GLN A 1 115 ? 15.447 31.966 58.741 1.00 37.00 138 GLN A C 1
ATOM 913 O O . GLN A 1 115 ? 14.831 33.027 58.850 1.00 35.83 138 GLN A O 1
ATOM 919 N N . ILE A 1 116 ? 16.160 31.612 57.677 1.00 40.22 139 ILE A N 1
ATOM 920 C CA . ILE A 1 116 ? 16.264 32.443 56.498 1.00 38.86 139 ILE A CA 1
ATOM 921 C C . ILE A 1 116 ? 15.944 31.613 55.262 1.00 36.19 139 ILE A C 1
ATOM 922 O O . ILE A 1 116 ? 16.586 30.594 55.002 1.00 38.15 139 ILE A O 1
ATOM 927 N N . ALA A 1 117 ? 14.924 32.043 54.522 1.00 36.18 140 ALA A N 1
ATOM 928 C CA . ALA A 1 117 ? 14.549 31.411 53.253 1.00 35.28 140 ALA A CA 1
ATOM 929 C C . ALA A 1 117 ? 15.339 31.949 52.052 1.00 38.27 140 ALA A C 1
ATOM 930 O O . ALA A 1 117 ? 15.533 33.163 51.913 1.00 32.43 140 ALA A O 1
ATOM 932 N N . ILE A 1 118 ? 15.778 31.040 51.180 1.00 33.02 141 ILE A N 1
ATOM 933 C CA . ILE A 1 118 ? 16.488 31.413 49.963 1.00 34.65 141 ILE A CA 1
ATOM 934 C C . ILE A 1 118 ? 16.026 30.560 48.786 1.00 31.86 141 ILE A C 1
ATOM 935 O O . ILE A 1 118 ? 15.392 29.511 48.984 1.00 33.03 141 ILE A O 1
ATOM 940 N N . PRO A 1 119 ? 16.348 30.990 47.553 1.00 30.97 142 PRO A N 1
ATOM 941 C CA . PRO A 1 119 ? 16.030 30.153 46.384 1.00 31.79 142 PRO A CA 1
ATOM 942 C C . PRO A 1 119 ? 16.744 28.811 46.408 1.00 38.74 142 PRO A C 1
ATOM 943 O O . PRO A 1 119 ? 17.830 28.696 46.986 1.00 37.60 142 PRO A O 1
ATOM 947 N N . ASN A 1 120 ? 16.174 27.828 45.717 1.00 37.09 143 ASN A N 1
ATOM 948 C CA . ASN A 1 120 ? 16.699 26.465 45.753 1.00 51.61 143 ASN A CA 1
ATOM 949 C C . ASN A 1 120 ? 17.211 25.962 44.406 1.00 50.13 143 ASN A C 1
ATOM 950 O O . ASN A 1 120 ? 17.571 24.806 44.307 1.00 46.13 143 ASN A O 1
ATOM 955 N N . ASP A 1 121 ? 17.238 26.826 43.382 1.00 47.72 144 ASP A N 1
ATOM 956 C CA . ASP A 1 121 ? 17.927 26.523 42.134 1.00 41.33 144 ASP A CA 1
ATOM 957 C C . ASP A 1 121 ? 19.413 26.821 42.356 1.00 38.37 144 ASP A C 1
ATOM 958 O O . ASP A 1 121 ? 19.762 27.748 43.053 1.00 35.58 144 ASP A O 1
ATOM 963 N N . ALA A 1 122 ? 20.288 26.010 41.791 1.00 37.00 145 ALA A N 1
ATOM 964 C CA . ALA A 1 122 ? 21.726 26.125 42.048 1.00 46.44 145 ALA A CA 1
ATOM 965 C C . ALA A 1 122 ? 22.243 27.562 42.103 1.00 40.41 145 ALA A C 1
ATOM 966 O O . ALA A 1 122 ? 22.827 27.956 43.095 1.00 38.26 145 ALA A O 1
ATOM 968 N N . THR A 1 123 ? 22.014 28.350 41.049 1.00 40.65 146 THR A N 1
ATOM 969 C CA . THR A 1 123 ? 22.708 29.629 40.906 1.00 38.92 146 THR A CA 1
ATOM 970 C C . THR A 1 123 ? 22.147 30.714 41.832 1.00 33.60 146 THR A C 1
ATOM 971 O O . THR A 1 123 ? 22.914 31.466 42.426 1.00 35.12 146 THR A O 1
ATOM 975 N N . ASN A 1 124 ? 20.827 30.807 41.972 1.00 33.14 147 ASN A N 1
ATOM 976 C CA . ASN A 1 124 ? 20.274 31.805 42.896 1.00 34.68 147 ASN A CA 1
ATOM 977 C C . ASN A 1 124 ? 20.423 31.368 44.347 1.00 34.51 147 ASN A C 1
ATOM 978 O O . ASN A 1 124 ? 20.495 32.209 45.221 1.00 32.27 147 ASN A O 1
ATOM 983 N N . GLU A 1 125 ? 20.484 30.050 44.577 1.00 31.43 148 GLU A N 1
ATOM 984 C CA . GLU A 1 125 ? 20.722 29.514 45.926 1.00 37.27 148 GLU A CA 1
ATOM 985 C C . GLU A 1 125 ? 22.073 30.019 46.372 1.00 30.72 148 GLU A C 1
ATOM 986 O O . GLU A 1 125 ? 22.210 30.641 47.416 1.00 36.41 148 GLU A O 1
ATOM 992 N N . SER A 1 126 ? 23.058 29.798 45.508 1.00 31.71 149 SER A N 1
ATOM 993 C CA . SER A 1 126 ? 24.426 30.230 45.745 1.00 38.66 149 SER A CA 1
ATOM 994 C C . SER A 1 126 ? 24.528 31.747 45.865 1.00 45.30 149 SER A C 1
ATOM 995 O O . SER A 1 126 ? 25.213 32.248 46.743 1.00 35.46 149 SER A O 1
ATOM 998 N N . ARG A 1 127 ? 23.874 32.477 44.956 1.00 38.48 150 ARG A N 1
ATOM 999 C CA . ARG A 1 127 ? 23.858 33.939 45.031 1.00 31.24 150 ARG A CA 1
ATOM 1000 C C . ARG A 1 127 ? 23.441 34.430 46.426 1.00 28.20 150 ARG A C 1
ATOM 1001 O O . ARG A 1 127 ? 24.051 35.357 46.992 1.00 29.81 150 ARG A O 1
ATOM 1009 N N . ALA A 1 128 ? 22.372 33.818 46.941 1.00 33.36 151 ALA A N 1
ATOM 1010 C CA . ALA A 1 128 ? 21.783 34.183 48.231 1.00 34.80 151 ALA A CA 1
ATOM 1011 C C . ALA A 1 128 ? 22.735 33.884 49.381 1.00 38.94 151 ALA A C 1
ATOM 1012 O O . ALA A 1 128 ? 22.806 34.665 50.327 1.00 34.30 151 ALA A O 1
ATOM 1014 N N . LEU A 1 129 ? 23.450 32.758 49.313 1.00 36.05 152 LEU A N 1
ATOM 1015 C CA . LEU A 1 129 ? 24.417 32.411 50.353 1.00 35.95 152 LEU A CA 1
ATOM 1016 C C . LEU A 1 129 ? 25.562 33.415 50.332 1.00 38.46 152 LEU A C 1
ATOM 1017 O O . LEU A 1 129 ? 26.044 33.834 51.364 1.00 35.71 152 LEU A O 1
ATOM 1022 N N . TYR A 1 130 ? 25.981 33.852 49.156 1.00 35.83 153 TYR A N 1
ATOM 1023 C CA . TYR A 1 130 ? 26.968 34.933 49.092 1.00 37.12 153 TYR A CA 1
ATOM 1024 C C . TYR A 1 130 ? 26.466 36.277 49.697 1.00 36.74 153 TYR A C 1
ATOM 1025 O O . TYR A 1 130 ? 27.227 36.998 50.327 1.00 31.01 153 TYR A O 1
ATOM 1034 N N . VAL A 1 131 ? 25.193 36.602 49.523 1.00 31.86 154 VAL A N 1
ATOM 1035 C CA . VAL A 1 131 ? 24.625 37.799 50.145 1.00 29.44 154 VAL A CA 1
ATOM 1036 C C . VAL A 1 131 ? 24.613 37.678 51.688 1.00 31.38 154 VAL A C 1
ATOM 1037 O O . VAL A 1 131 ? 24.885 38.663 52.405 1.00 29.66 154 VAL A O 1
ATOM 1041 N N . LEU A 1 132 ? 24.292 36.484 52.191 1.00 35.17 155 LEU A N 1
ATOM 1042 C CA . LEU A 1 132 ? 24.307 36.233 53.647 1.00 29.89 155 LEU A CA 1
ATOM 1043 C C . LEU A 1 132 ? 25.709 36.467 54.204 1.00 37.37 155 LEU A C 1
ATOM 1044 O O . LEU A 1 132 ? 25.882 37.098 55.260 1.00 35.18 155 LEU A O 1
ATOM 1049 N N . GLN A 1 133 ? 26.723 35.977 53.496 1.00 35.11 156 GLN A N 1
ATOM 1050 C CA . GLN A 1 133 ? 28.109 36.249 53.892 1.00 43.24 156 GLN A CA 1
ATOM 1051 C C . GLN A 1 133 ? 28.409 37.759 53.858 1.00 43.06 156 GLN A C 1
ATOM 1052 O O . GLN A 1 133 ? 29.010 38.317 54.785 1.00 34.63 156 GLN A O 1
ATOM 1058 N N . ASP A 1 134 ? 28.006 38.431 52.787 1.00 41.53 157 ASP A N 1
ATOM 1059 C CA . ASP A 1 134 ? 28.226 39.874 52.712 1.00 46.09 157 ASP A CA 1
ATOM 1060 C C . ASP A 1 134 ? 27.469 40.635 53.788 1.00 33.36 157 ASP A C 1
ATOM 1061 O O . ASP A 1 134 ? 27.942 41.656 54.278 1.00 34.74 157 ASP A O 1
ATOM 1066 N N . ALA A 1 135 ? 26.299 40.135 54.177 1.00 38.11 158 ALA A N 1
ATOM 1067 C CA . ALA A 1 135 ? 25.519 40.786 55.215 1.00 35.53 158 ALA A CA 1
ATOM 1068 C C . ALA A 1 135 ? 26.117 40.508 56.592 1.00 35.38 158 ALA A C 1
ATOM 1069 O O . ALA A 1 135 ? 25.693 41.095 57.575 1.00 31.43 158 ALA A O 1
ATOM 1071 N N . GLY A 1 136 ? 27.106 39.629 56.649 1.00 40.07 159 GLY A N 1
ATOM 1072 C CA . GLY A 1 136 ? 27.820 39.357 57.887 1.00 35.48 159 GLY A CA 1
ATOM 1073 C C . GLY A 1 136 ? 27.223 38.242 58.712 1.00 34.50 159 GLY A C 1
ATOM 1074 O O . GLY A 1 136 ? 27.497 38.150 59.884 1.00 40.14 159 GLY A O 1
ATOM 1075 N N . LEU A 1 137 ? 26.423 37.382 58.102 1.00 31.17 160 LEU A N 1
ATOM 1076 C CA . LEU A 1 137 ? 25.683 36.381 58.866 1.00 36.01 160 LEU A CA 1
ATOM 1077 C C . LEU A 1 137 ? 26.397 35.035 58.889 1.00 43.12 160 LEU A C 1
ATOM 1078 O O . LEU A 1 137 ? 26.310 34.304 59.881 1.00 42.41 160 LEU A O 1
ATOM 1083 N N . ILE A 1 138 ? 27.105 34.726 57.807 1.00 41.73 161 ILE A N 1
ATOM 1084 C CA . ILE A 1 138 ? 27.804 33.442 57.638 1.00 40.65 161 ILE A CA 1
ATOM 1085 C C . ILE A 1 138 ? 29.161 33.645 56.995 1.00 47.11 161 ILE A C 1
ATOM 1086 O O . ILE A 1 138 ? 29.472 34.733 56.511 1.00 44.58 161 ILE A O 1
ATOM 1091 N N . LYS A 1 139 ? 29.977 32.594 57.022 1.00 47.45 162 LYS A N 1
ATOM 1092 C CA . LYS A 1 139 ? 31.204 32.536 56.233 1.00 56.00 162 LYS A CA 1
ATOM 1093 C C . LYS A 1 139 ? 31.179 31.278 55.379 1.00 55.10 162 LYS A C 1
ATOM 1094 O O . LYS A 1 139 ? 30.703 30.220 55.821 1.00 48.57 162 LYS A O 1
ATOM 1100 N N . LEU A 1 140 ? 31.684 31.426 54.153 1.00 52.21 163 LEU A N 1
ATOM 1101 C CA . LEU A 1 140 ? 31.786 30.363 53.162 1.00 49.92 163 LEU A CA 1
ATOM 1102 C C . LEU A 1 140 ? 33.260 30.030 52.941 1.00 52.83 163 LEU A C 1
ATOM 1103 O O . LEU A 1 140 ? 34.110 30.906 53.113 1.00 55.29 163 LEU A O 1
ATOM 1108 N N . ASN A 1 141 ? 33.565 28.788 52.547 1.00 49.81 164 ASN A N 1
ATOM 1109 C CA A ASN A 1 141 ? 34.944 28.381 52.259 0.50 56.73 164 ASN A CA 1
ATOM 1110 C CA B ASN A 1 141 ? 34.952 28.392 52.260 0.50 56.72 164 ASN A CA 1
ATOM 1111 C C . ASN A 1 141 ? 35.227 28.397 50.764 1.00 57.89 164 ASN A C 1
ATOM 1112 O O . ASN A 1 141 ? 36.223 27.840 50.294 1.00 62.19 164 ASN A O 1
ATOM 1121 N N . VAL A 1 142 ? 34.342 29.042 50.029 1.00 57.22 165 VAL A N 1
ATOM 1122 C CA . VAL A 1 142 ? 34.439 29.082 48.592 1.00 69.42 165 VAL A CA 1
ATOM 1123 C C . VAL A 1 142 ? 34.263 30.562 48.215 1.00 70.49 165 VAL A C 1
ATOM 1124 O O . VAL A 1 142 ? 33.673 31.341 48.984 1.00 60.71 165 VAL A O 1
ATOM 1128 N N . SER A 1 143 ? 34.839 30.967 47.084 1.00 84.89 166 SER A N 1
ATOM 1129 C CA . SER A 1 143 ? 34.896 32.386 46.719 1.00 88.05 166 SER A CA 1
ATOM 1130 C C . SER A 1 143 ? 34.807 32.641 45.214 1.00 87.11 166 SER A C 1
ATOM 1131 O O . SER A 1 143 ? 35.066 31.757 44.387 1.00 87.48 166 SER A O 1
ATOM 1134 N N . GLY A 1 144 ? 34.436 33.873 44.879 1.00 90.02 167 GLY A N 1
ATOM 1135 C CA . GLY A 1 144 ? 34.368 34.319 43.501 1.00 88.08 167 GLY A CA 1
ATOM 1136 C C . GLY A 1 144 ? 33.311 33.607 42.685 1.00 90.56 167 GLY A C 1
ATOM 1137 O O . GLY A 1 144 ? 32.149 33.526 43.072 1.00 90.44 167 GLY A O 1
ATOM 1138 N N . ASP A 1 145 ? 33.727 33.087 41.540 1.00 101.06 168 ASP A N 1
ATOM 1139 C CA . ASP A 1 145 ? 32.806 32.455 40.615 1.00 104.08 168 ASP A CA 1
ATOM 1140 C C . ASP A 1 145 ? 32.368 31.084 41.118 1.00 102.39 168 ASP A C 1
ATOM 1141 O O . ASP A 1 145 ? 31.456 30.480 40.555 1.00 108.52 168 ASP A O 1
ATOM 1143 N N . GLU A 1 146 ? 33.009 30.585 42.173 1.00 81.14 169 GLU A N 1
ATOM 1144 C CA . GLU A 1 146 ? 32.726 29.225 42.621 1.00 73.39 169 GLU A CA 1
ATOM 1145 C C . GLU A 1 146 ? 31.365 29.129 43.316 1.00 64.87 169 GLU A C 1
ATOM 1146 O O . GLU A 1 146 ? 31.070 29.900 44.234 1.00 60.87 169 GLU A O 1
ATOM 1152 N N . LEU A 1 147 ? 30.551 28.171 42.865 1.00 59.35 170 LEU A N 1
ATOM 1153 C CA . LEU A 1 147 ? 29.216 27.934 43.423 1.00 57.12 170 LEU A CA 1
ATOM 1154 C C . LEU A 1 147 ? 29.239 27.535 44.907 1.00 65.12 170 LEU A C 1
ATOM 1155 O O . LEU A 1 147 ? 30.139 26.774 45.347 1.00 45.34 170 LEU A O 1
ATOM 1160 N N . ALA A 1 148 ? 28.225 28.010 45.648 1.00 64.60 171 ALA A N 1
ATOM 1161 C CA . ALA A 1 148 ? 28.042 27.673 47.069 1.00 58.53 171 ALA A CA 1
ATOM 1162 C C . ALA A 1 148 ? 26.692 26.999 47.392 1.00 50.16 171 ALA A C 1
ATOM 1163 O O . ALA A 1 148 ? 25.656 27.335 46.843 1.00 40.77 171 ALA A O 1
ATOM 1165 N N . THR A 1 149 ? 26.709 26.048 48.315 1.00 55.93 172 THR A N 1
ATOM 1166 C CA . THR A 1 149 ? 25.481 25.470 48.844 1.00 60.20 172 THR A CA 1
ATOM 1167 C C . THR A 1 149 ? 25.628 25.560 50.346 1.00 40.96 172 THR A C 1
ATOM 1168 O O . THR A 1 149 ? 26.686 26.023 50.822 1.00 39.57 172 THR A O 1
ATOM 1172 N N . VAL A 1 150 ? 24.608 25.141 51.105 1.00 35.49 173 VAL A N 1
ATOM 1173 C CA . VAL A 1 150 ? 24.738 25.126 52.588 1.00 63.90 173 VAL A CA 1
ATOM 1174 C C . VAL A 1 150 ? 25.962 24.338 53.042 1.00 70.03 173 VAL A C 1
ATOM 1175 O O . VAL A 1 150 ? 26.537 24.620 54.096 1.00 46.72 173 VAL A O 1
ATOM 1179 N N . LYS A 1 151 ? 26.356 23.347 52.245 1.00 71.91 174 LYS A N 1
ATOM 1180 C CA . LYS A 1 151 ? 27.521 22.538 52.568 1.00 73.71 174 LYS A CA 1
ATOM 1181 C C . LYS A 1 151 ? 28.772 23.395 52.679 1.00 59.53 174 LYS A C 1
ATOM 1182 O O . LYS A 1 151 ? 29.711 23.020 53.360 1.00 47.18 174 LYS A O 1
ATOM 1188 N N . ASN A 1 152 ? 28.787 24.560 52.045 1.00 52.98 175 ASN A N 1
ATOM 1189 C CA . ASN A 1 152 ? 29.963 25.426 52.104 1.00 55.26 175 ASN A CA 1
ATOM 1190 C C . ASN A 1 152 ? 29.951 26.411 53.255 1.00 45.20 175 ASN A C 1
ATOM 1191 O O . ASN A 1 152 ? 30.850 27.249 53.366 1.00 44.10 175 ASN A O 1
ATOM 1196 N N . ILE A 1 153 ? 28.930 26.345 54.090 1.00 44.44 176 ILE A N 1
ATOM 1197 C CA . ILE A 1 153 ? 28.897 27.226 5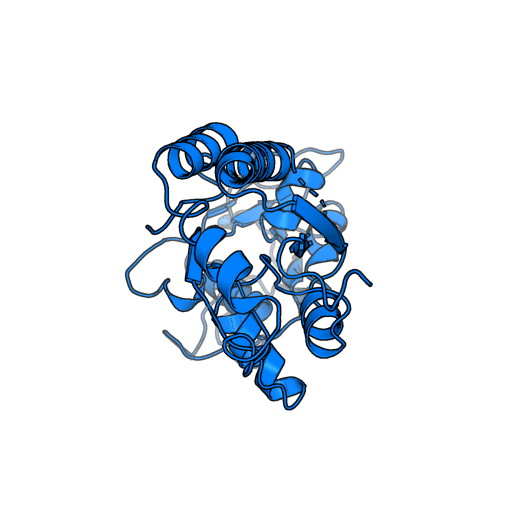5.265 1.00 56.79 176 ILE A CA 1
ATOM 1198 C C . ILE A 1 153 ? 29.915 26.724 56.286 1.00 57.93 176 ILE A C 1
ATOM 1199 O O . ILE A 1 153 ? 29.764 25.627 56.817 1.00 58.02 176 ILE A O 1
ATOM 1204 N N . LYS A 1 154 ? 30.954 27.520 56.535 1.00 51.29 177 LYS A N 1
ATOM 1205 C CA . LYS A 1 154 ? 31.986 27.162 57.496 1.00 64.29 177 LYS A CA 1
ATOM 1206 C C . LYS A 1 154 ? 31.911 28.007 58.767 1.00 74.16 177 LYS A C 1
ATOM 1207 O O . LYS A 1 154 ? 32.729 27.845 59.676 1.00 74.34 177 LYS A O 1
ATOM 1213 N N . SER A 1 155 ? 30.952 28.925 58.816 1.00 71.92 178 SER A N 1
ATOM 1214 C CA . SER A 1 155 ? 30.700 29.681 60.028 1.00 63.99 178 SER A CA 1
ATOM 1215 C C . SER A 1 155 ? 29.246 30.121 60.022 1.00 56.16 178 SER A C 1
ATOM 1216 O O . SER A 1 155 ? 28.757 30.725 59.051 1.00 43.08 178 SER A O 1
ATOM 1219 N N . ASN A 1 156 ? 28.553 29.791 61.098 1.00 45.98 179 ASN A N 1
ATOM 1220 C CA . ASN A 1 156 ? 27.146 30.105 61.260 1.00 56.38 179 ASN A CA 1
ATOM 1221 C C . ASN A 1 156 ? 26.908 30.374 62.759 1.00 54.95 179 ASN A C 1
ATOM 1222 O O . ASN A 1 156 ? 26.201 29.624 63.425 1.00 44.81 179 ASN A O 1
ATOM 1227 N N . PRO A 1 157 ? 27.513 31.457 63.282 1.00 49.88 180 PRO A N 1
ATOM 1228 C CA . PRO A 1 157 ? 27.466 31.830 64.704 1.00 52.28 180 PRO A CA 1
ATOM 1229 C C . PRO A 1 157 ? 26.067 31.986 65.303 1.00 48.57 180 PRO A C 1
ATOM 1230 O O . PRO A 1 157 ? 25.922 31.746 66.505 1.00 48.36 180 PRO A O 1
ATOM 1234 N N . LYS A 1 158 ? 25.071 32.372 64.505 1.00 42.41 181 LYS A N 1
ATOM 1235 C CA . LYS A 1 158 ? 23.704 32.534 64.999 1.00 40.60 181 LYS A CA 1
ATOM 1236 C C . LYS A 1 158 ? 22.875 31.247 64.812 1.00 43.47 181 LYS A C 1
ATOM 1237 O O . LYS A 1 158 ? 21.660 31.250 65.057 1.00 41.45 181 LYS A O 1
ATOM 1243 N N . ASN A 1 159 ? 23.538 30.154 64.423 1.00 39.09 182 ASN A N 1
ATOM 1244 C CA . ASN A 1 159 ? 22.874 28.872 64.188 1.00 52.39 182 ASN A CA 1
ATOM 1245 C C . ASN A 1 159 ? 21.596 29.026 63.375 1.00 50.92 182 ASN A C 1
ATOM 1246 O O . ASN A 1 159 ? 20.528 28.593 63.811 1.00 40.41 182 ASN A O 1
ATOM 1251 N N . LEU A 1 160 ? 21.690 29.643 62.200 1.00 47.56 183 LEU A N 1
ATOM 1252 C CA . LEU A 1 160 ? 20.504 29.879 61.402 1.00 47.91 183 LEU A CA 1
ATOM 1253 C C . LEU A 1 160 ? 20.174 28.644 60.588 1.00 47.22 183 LEU A C 1
ATOM 1254 O O . LEU A 1 160 ? 21.067 27.954 60.067 1.00 37.46 183 LEU A O 1
ATOM 1259 N N . ASP A 1 161 ? 18.885 28.343 60.502 1.00 41.82 184 ASP A N 1
ATOM 1260 C CA . ASP A 1 161 ? 18.417 27.280 59.609 1.00 55.92 184 ASP A CA 1
ATOM 1261 C C . ASP A 1 161 ? 18.145 27.963 58.266 1.00 50.41 184 ASP A C 1
ATOM 1262 O O . ASP A 1 161 ? 17.381 28.921 58.206 1.00 36.70 184 ASP A O 1
ATOM 1267 N N . ILE A 1 162 ? 18.801 27.488 57.218 1.00 49.61 185 ILE A N 1
ATOM 1268 C CA . ILE A 1 162 ? 18.610 28.008 55.855 1.00 44.19 185 ILE A CA 1
ATOM 1269 C C . ILE A 1 162 ? 17.562 27.165 55.155 1.00 43.87 185 ILE A C 1
ATOM 1270 O O . ILE A 1 162 ? 17.779 25.986 54.905 1.00 43.62 185 ILE A O 1
ATOM 1275 N N . LYS A 1 163 ? 16.414 27.769 54.869 1.00 36.04 186 LYS A N 1
ATOM 1276 C CA . LYS A 1 163 ? 15.304 27.053 54.278 1.00 43.53 186 LYS A CA 1
ATOM 1277 C C . LYS A 1 163 ? 15.343 27.295 52.775 1.00 44.57 186 LYS A C 1
ATOM 1278 O O . LYS A 1 163 ? 15.121 28.409 52.314 1.00 40.48 186 LYS A O 1
ATOM 1284 N N . GLU A 1 164 ? 15.655 26.263 52.014 1.00 39.05 187 GLU A N 1
ATOM 1285 C CA . GLU A 1 164 ? 15.737 26.411 50.539 1.00 38.23 187 GLU A CA 1
A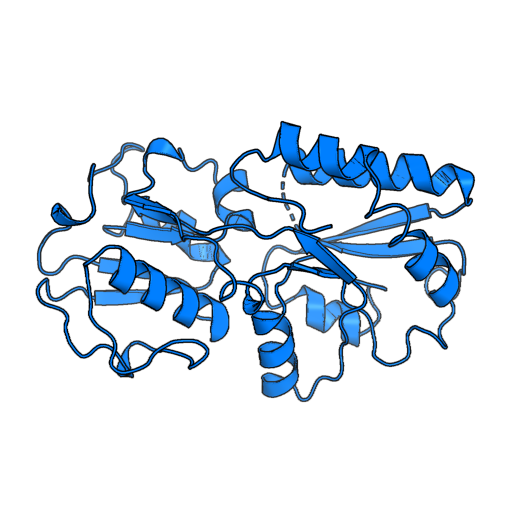TOM 1286 C C . GLU A 1 164 ? 14.369 26.163 49.955 1.00 42.84 187 GLU A C 1
ATOM 1287 O O . GLU A 1 164 ? 13.821 25.068 50.091 1.00 45.89 187 GLU A O 1
ATOM 1293 N N . VAL A 1 165 ? 13.806 27.178 49.316 1.00 40.11 188 VAL A N 1
ATOM 1294 C CA . VAL A 1 165 ? 12.471 27.081 48.744 1.00 35.75 188 VAL A CA 1
ATOM 1295 C C . VAL A 1 165 ? 12.535 27.518 47.291 1.00 45.85 188 VAL A C 1
ATOM 1296 O O . VAL A 1 165 ? 13.588 27.945 46.810 1.00 39.15 188 VAL A O 1
ATOM 1300 N N . ASP A 1 166 ? 11.420 27.415 46.582 1.00 41.62 189 ASP A N 1
ATOM 1301 C CA . ASP A 1 166 ? 11.429 27.885 45.201 1.00 55.79 189 ASP A CA 1
ATOM 1302 C C . ASP A 1 166 ? 11.646 29.409 45.208 1.00 48.19 189 ASP A C 1
ATOM 1303 O O . ASP A 1 166 ? 11.201 30.097 46.129 1.00 38.82 189 ASP A O 1
ATOM 1308 N N . ALA A 1 167 ? 12.339 29.917 44.192 1.00 39.18 190 ALA A N 1
ATOM 1309 C CA . ALA A 1 167 ? 12.567 31.365 44.043 1.00 34.29 190 ALA A CA 1
ATOM 1310 C C . ALA A 1 167 ? 11.235 32.117 44.106 1.00 30.44 190 ALA A C 1
ATOM 1311 O O . ALA A 1 167 ? 11.167 33.241 44.613 1.00 34.76 190 ALA A O 1
ATOM 1313 N N . SER A 1 168 ? 10.177 31.473 43.611 1.00 34.80 191 SER A N 1
ATOM 1314 C CA . SER A 1 168 ? 8.839 32.067 43.618 1.00 33.62 191 SER A CA 1
ATOM 1315 C C . SER A 1 168 ? 8.184 32.074 44.993 1.00 34.91 191 SER A C 1
ATOM 1316 O O . SER A 1 168 ? 7.168 32.739 45.203 1.00 39.14 191 SER A O 1
ATOM 1319 N N . GLN A 1 169 ? 8.760 31.342 45.936 1.00 35.24 192 GLN A N 1
ATOM 1320 C CA . GLN A 1 169 ? 8.130 31.203 47.245 1.00 39.55 192 GLN A CA 1
ATOM 1321 C C . GLN A 1 169 ? 8.835 31.988 48.354 1.00 41.08 192 GLN A C 1
ATOM 1322 O O . GLN A 1 169 ? 8.339 32.037 49.475 1.00 35.02 192 GLN A O 1
ATOM 1328 N N . THR A 1 170 ? 9.991 32.571 48.062 1.00 42.13 193 THR A N 1
ATOM 1329 C CA . THR A 1 170 ? 10.739 33.263 49.113 1.00 42.82 193 THR A CA 1
ATOM 1330 C C . THR A 1 170 ? 9.940 34.419 49.696 1.00 40.73 193 THR A C 1
ATOM 1331 O O . THR A 1 170 ? 9.916 34.617 50.917 1.00 35.74 193 THR A O 1
ATOM 1335 N N . ALA A 1 171 ? 9.306 35.201 48.824 1.00 34.98 194 ALA A N 1
ATOM 1336 C CA . ALA A 1 171 ? 8.485 36.315 49.271 1.00 36.34 194 ALA A CA 1
ATOM 1337 C C . ALA A 1 171 ? 7.370 35.860 50.216 1.00 40.72 194 ALA A C 1
ATOM 1338 O O . ALA A 1 171 ? 7.115 36.491 51.242 1.00 32.49 194 ALA A O 1
ATOM 1340 N N . ARG A 1 172 ? 6.698 34.767 49.857 1.00 42.64 195 ARG A N 1
ATOM 1341 C CA . ARG A 1 172 ? 5.550 34.290 50.620 1.00 49.27 195 ARG A CA 1
ATOM 1342 C C . ARG A 1 172 ? 5.997 33.874 52.026 1.00 40.73 195 ARG A C 1
ATOM 1343 O O . ARG A 1 172 ? 5.249 33.991 53.001 1.00 41.65 195 ARG A O 1
ATOM 1351 N N . ASN A 1 173 ? 7.235 33.405 52.116 1.00 33.34 196 ASN A N 1
ATOM 1352 C CA . ASN A 1 173 ? 7.798 32.946 53.380 1.00 41.27 196 ASN A CA 1
ATOM 1353 C C . ASN A 1 173 ? 8.049 34.054 54.398 1.00 44.00 196 ASN A C 1
ATOM 1354 O O . ASN A 1 173 ? 8.136 33.780 55.592 1.00 39.47 196 ASN A O 1
ATOM 1359 N N . LEU A 1 174 ? 8.173 35.302 53.937 1.00 38.08 197 LEU A N 1
ATOM 1360 C CA . LEU A 1 174 ? 8.631 36.391 54.812 1.00 37.22 197 LEU A CA 1
ATOM 1361 C C . LEU A 1 174 ? 7.795 36.528 56.090 1.00 39.10 197 LEU A C 1
ATOM 1362 O O . LEU A 1 174 ? 8.291 36.970 57.118 1.00 39.09 197 LEU A O 1
ATOM 1367 N N . ALA A 1 175 ? 6.528 36.152 56.004 1.00 43.15 198 ALA A N 1
ATOM 1368 C CA . ALA A 1 175 ? 5.622 36.216 57.136 1.00 52.49 198 ALA A CA 1
ATOM 1369 C C . ALA A 1 175 ? 5.826 35.052 58.099 1.00 45.35 198 ALA A C 1
ATOM 1370 O O . ALA A 1 175 ? 5.213 35.039 59.157 1.00 46.32 198 ALA A O 1
ATOM 1372 N N . SER A 1 176 ? 6.684 34.096 57.727 1.00 41.31 199 SER A N 1
ATOM 1373 C CA A SER A 1 176 ? 6.901 32.884 58.522 0.50 53.69 199 SER A CA 1
ATOM 1374 C CA B SER A 1 176 ? 6.905 32.880 58.514 0.50 53.66 199 SER A CA 1
ATOM 1375 C C . SER A 1 176 ? 8.368 32.680 58.942 1.00 51.66 199 SER A C 1
ATOM 1376 O O . SER A 1 176 ? 8.667 31.860 59.814 1.00 57.68 199 SER A O 1
ATOM 1381 N N . VAL A 1 177 ? 9.281 33.423 58.335 1.00 41.73 200 VAL A N 1
ATOM 1382 C CA . VAL A 1 177 ? 10.709 33.273 58.603 1.00 30.40 200 VAL A CA 1
ATOM 1383 C C . VAL A 1 177 ? 11.318 34.612 59.099 1.00 32.00 200 VAL A C 1
ATOM 1384 O O . VAL A 1 177 ? 10.627 35.629 59.172 1.00 33.32 200 VAL A O 1
ATOM 1388 N N . ASP A 1 178 ? 12.600 34.622 59.455 1.00 35.15 201 ASP A N 1
ATOM 1389 C CA . ASP A 1 178 ? 13.192 35.847 59.985 1.00 37.49 201 ASP A CA 1
ATOM 1390 C C . ASP A 1 178 ? 13.685 36.797 58.879 1.00 38.64 201 ASP A C 1
ATOM 1391 O O . ASP A 1 178 ? 13.756 38.014 59.078 1.00 32.53 201 ASP A O 1
ATOM 1396 N N . ALA A 1 179 ? 13.996 36.224 57.720 1.00 32.67 202 ALA A N 1
ATOM 1397 C CA . ALA A 1 179 ? 14.451 36.981 56.559 1.00 30.66 202 ALA A CA 1
ATOM 1398 C C . ALA A 1 179 ? 14.441 36.076 55.355 1.00 29.09 202 ALA A C 1
ATOM 1399 O O . ALA A 1 179 ? 14.470 34.854 55.487 1.00 29.63 202 ALA A O 1
ATOM 1401 N N . ALA A 1 180 ? 14.459 36.683 54.181 1.00 26.34 203 ALA A N 1
ATOM 1402 C CA . ALA A 1 180 ? 14.522 35.921 52.949 1.00 28.13 203 ALA A CA 1
ATOM 1403 C C . ALA A 1 180 ? 15.231 36.698 51.852 1.00 26.87 203 ALA A C 1
ATOM 1404 O O . ALA A 1 180 ? 15.157 37.936 51.792 1.00 28.98 203 ALA A O 1
ATOM 1406 N N . VAL A 1 181 ? 15.934 35.963 50.989 1.00 30.15 204 VAL A N 1
ATOM 1407 C CA . VAL A 1 181 ? 16.478 36.557 49.766 1.00 31.63 204 VAL A CA 1
ATOM 1408 C C . VAL A 1 181 ? 15.490 36.375 48.635 1.00 32.93 204 VAL A C 1
ATOM 1409 O O . VAL A 1 181 ? 15.064 35.252 48.351 1.00 29.62 204 VAL A O 1
ATOM 1413 N N . VAL A 1 182 ? 15.132 37.481 47.979 1.00 26.99 205 VAL A N 1
ATOM 1414 C CA . VAL A 1 182 ? 14.033 37.475 47.016 1.00 29.26 205 VAL A CA 1
ATOM 1415 C C . VAL A 1 182 ? 14.444 38.213 45.725 1.00 22.18 205 VAL A C 1
ATOM 1416 O O . VAL A 1 182 ? 14.770 39.410 45.756 1.00 24.60 205 VAL A O 1
ATOM 1420 N N . ASN A 1 183 ? 14.501 37.460 44.623 1.00 23.50 206 ASN A N 1
ATOM 1421 C CA . ASN A 1 183 ? 14.728 38.055 43.315 1.00 21.80 206 ASN A CA 1
ATOM 1422 C C . ASN A 1 183 ? 13.717 39.154 43.076 1.00 20.46 206 ASN A C 1
ATOM 1423 O O . ASN A 1 183 ? 12.549 39.001 43.407 1.00 26.46 206 ASN A O 1
ATOM 1428 N N . ASN A 1 184 ? 14.150 40.252 42.469 1.00 25.03 207 ASN A N 1
ATOM 1429 C CA . ASN A 1 184 ? 13.251 41.380 42.224 1.00 23.60 207 ASN A CA 1
ATOM 1430 C C . ASN A 1 184 ? 12.050 41.066 41.346 1.00 24.01 207 ASN A C 1
ATOM 1431 O O . ASN A 1 184 ? 10.975 41.664 41.513 1.00 25.07 207 ASN A O 1
ATOM 1436 N N . SER A 1 185 ? 12.205 40.114 40.422 1.00 23.63 208 SER A N 1
ATOM 1437 C CA . SER A 1 185 ? 11.092 39.725 39.585 1.00 27.49 208 SER A CA 1
ATOM 1438 C C . SER A 1 185 ? 9.898 39.259 40.422 1.00 29.50 208 SER A C 1
ATOM 1439 O O . SER A 1 185 ? 8.730 39.394 40.007 1.00 30.99 208 SER A O 1
ATOM 1442 N N . TYR A 1 186 ? 10.205 38.680 41.579 1.00 30.09 209 TYR A N 1
ATOM 1443 C CA . TYR A 1 186 ? 9.193 38.262 42.542 1.00 34.62 209 TYR A CA 1
ATOM 1444 C C . TYR A 1 186 ? 8.901 39.346 43.607 1.00 35.00 209 TYR A C 1
ATOM 1445 O O . TYR A 1 186 ? 7.744 39.589 43.987 1.00 30.95 209 TYR A O 1
ATOM 1454 N N . ALA A 1 187 ? 9.943 40.020 44.073 1.00 23.34 210 ALA A N 1
ATOM 1455 C CA . ALA A 1 187 ? 9.766 41.051 45.123 1.00 23.98 210 ALA A CA 1
ATOM 1456 C C . ALA A 1 187 ? 8.810 42.198 44.721 1.00 31.01 210 ALA A C 1
ATOM 1457 O O . ALA A 1 187 ? 7.958 42.628 45.508 1.00 29.16 210 ALA A O 1
ATOM 1459 N N . VAL A 1 188 ? 8.910 42.672 43.484 1.00 25.60 211 VAL A N 1
ATOM 1460 C CA . VAL A 1 188 ? 8.078 43.793 43.021 1.00 30.99 211 VAL A CA 1
ATOM 1461 C C . VAL A 1 188 ? 6.571 43.447 42.954 1.00 36.67 211 VAL A C 1
ATOM 1462 O O . VAL A 1 188 ? 5.749 44.164 43.531 1.00 42.33 211 VAL A O 1
ATOM 1466 N N . PRO A 1 189 ? 6.200 42.350 42.274 1.00 32.78 212 PRO A N 1
ATOM 1467 C CA . PRO A 1 189 ? 4.776 41.993 42.281 1.00 38.99 212 PRO A CA 1
ATOM 1468 C C . PRO A 1 189 ? 4.228 41.566 43.648 1.00 38.36 212 PRO A C 1
ATOM 1469 O O . PRO A 1 189 ? 3.036 41.716 43.867 1.00 37.45 212 PRO A O 1
ATOM 1473 N N . ALA A 1 190 ? 5.070 41.038 44.533 1.00 37.32 213 ALA A N 1
ATOM 1474 C CA . ALA A 1 190 ? 4.652 40.684 45.890 1.00 35.70 213 ALA A CA 1
ATOM 1475 C C . ALA A 1 190 ? 4.419 41.938 46.738 1.00 36.03 213 ALA A C 1
ATOM 1476 O O . ALA A 1 190 ? 3.871 41.871 47.836 1.00 40.82 213 ALA A O 1
ATOM 1478 N N . LYS A 1 191 ? 4.830 43.086 46.208 1.00 31.27 214 LYS A N 1
ATOM 1479 C CA . LYS A 1 191 ? 4.677 44.373 46.881 1.00 38.90 214 LYS A CA 1
ATOM 1480 C C . LYS A 1 191 ? 5.370 44.370 48.236 1.00 39.55 214 LYS A C 1
ATOM 1481 O O . LYS A 1 191 ? 4.871 44.918 49.216 1.00 32.07 214 LYS A O 1
ATOM 1487 N N . ILE A 1 192 ? 6.538 43.741 48.275 1.00 31.24 215 ILE A N 1
ATOM 1488 C CA . ILE A 1 192 ? 7.454 43.915 49.386 1.00 31.50 215 ILE A CA 1
ATOM 1489 C C . ILE A 1 192 ? 7.882 45.385 49.519 1.00 33.09 215 ILE A C 1
ATOM 1490 O O . ILE A 1 192 ? 8.253 46.043 48.553 1.00 27.13 215 ILE A O 1
ATOM 1495 N N . ASP A 1 193 ? 7.861 45.880 50.739 1.00 31.65 216 ASP A N 1
ATOM 1496 C CA . ASP A 1 193 ? 8.385 47.209 51.015 1.00 25.38 216 ASP A CA 1
ATOM 1497 C C . ASP A 1 193 ? 9.901 47.129 51.000 1.00 25.68 216 ASP A C 1
ATOM 1498 O O . ASP A 1 193 ? 10.484 46.466 51.854 1.00 26.56 216 ASP A O 1
ATOM 1503 N N . PHE A 1 194 ? 10.550 47.812 50.062 1.00 26.29 217 PHE A N 1
ATOM 1504 C CA . PHE A 1 194 ? 12.012 47.765 49.987 1.00 26.05 217 PHE A CA 1
ATOM 1505 C C . PHE A 1 194 ? 12.764 48.453 51.134 1.00 24.18 217 PHE A C 1
ATOM 1506 O O . PHE A 1 194 ? 13.983 48.245 51.290 1.00 21.65 217 PHE A O 1
ATOM 1514 N N . LYS A 1 195 ? 12.083 49.246 51.962 1.00 24.61 218 LYS A N 1
ATOM 1515 C CA . LYS A 1 195 ? 12.673 49.639 53.256 1.00 26.02 218 LYS A CA 1
ATOM 1516 C C . LYS A 1 195 ? 13.016 48.444 54.155 1.00 30.17 218 LYS A C 1
ATOM 1517 O O . LYS A 1 195 ? 13.835 48.566 55.050 1.00 23.92 218 LYS A O 1
ATOM 1523 N N . THR A 1 196 ? 12.422 47.276 53.907 1.00 23.91 219 THR A N 1
ATOM 1524 C CA . THR A 1 196 ? 12.734 46.105 54.739 1.00 23.54 219 THR A CA 1
ATOM 1525 C C . THR A 1 196 ? 14.029 45.415 54.294 1.00 24.71 219 THR A C 1
ATOM 1526 O O . THR A 1 196 ? 14.444 44.420 54.888 1.00 28.95 219 THR A O 1
ATOM 1530 N N . SER A 1 197 ? 14.669 45.925 53.241 1.00 22.78 220 SER A N 1
ATOM 1531 C CA . SER A 1 197 ? 15.972 45.368 52.857 1.00 18.02 220 SER A CA 1
ATOM 1532 C C . SER A 1 197 ? 16.991 45.542 53.971 1.00 25.67 220 SER A C 1
ATOM 1533 O O . SER A 1 197 ? 17.184 46.665 54.493 1.00 26.69 220 SER A O 1
ATOM 1536 N N . LEU A 1 198 ? 17.671 44.443 54.307 1.00 27.05 221 LEU A N 1
ATOM 1537 C CA . LEU A 1 198 ? 18.729 44.435 55.308 1.00 25.40 221 LEU A CA 1
ATOM 1538 C C . LEU A 1 198 ? 20.089 44.449 54.640 1.00 27.19 221 LEU A C 1
ATOM 1539 O O . LEU A 1 198 ? 21.100 44.724 55.270 1.00 29.26 221 LEU A O 1
ATOM 1544 N N . TYR A 1 199 ? 20.100 44.154 53.355 1.00 29.36 222 TYR A N 1
ATOM 1545 C CA . TYR A 1 199 ? 21.328 44.131 52.588 1.00 25.77 222 TYR A CA 1
ATOM 1546 C C . TYR A 1 199 ? 20.971 44.037 51.101 1.00 29.58 222 TYR A C 1
ATOM 1547 O O . TYR A 1 199 ? 20.101 43.239 50.703 1.00 26.86 222 TYR A O 1
ATOM 1556 N N . LYS A 1 200 ? 21.641 44.877 50.306 1.00 26.93 223 LYS A N 1
ATOM 1557 C CA . LYS A 1 200 ? 21.489 44.911 48.855 1.00 26.72 223 LYS A CA 1
ATOM 1558 C C . LYS A 1 200 ? 22.786 44.463 48.245 1.00 28.50 223 LYS A C 1
ATOM 1559 O O . LYS A 1 200 ? 23.838 44.992 48.571 1.00 28.27 223 LYS A O 1
ATOM 1565 N N . GLU A 1 201 ? 22.698 43.458 47.378 1.00 30.58 224 GLU A N 1
ATOM 1566 C CA . GLU A 1 201 ? 23.844 42.945 46.651 1.00 32.37 224 GLU A CA 1
ATOM 1567 C C . GLU A 1 201 ? 24.616 44.061 45.959 1.00 30.58 224 GLU A C 1
ATOM 1568 O O . GLU A 1 201 ? 24.035 44.962 45.374 1.00 25.90 224 GLU A O 1
ATOM 1574 N N . LYS A 1 202 ? 25.935 43.988 46.028 1.00 33.31 225 LYS A N 1
ATOM 1575 C CA . LYS A 1 202 ? 26.817 44.992 45.444 1.00 31.94 225 LYS A CA 1
ATOM 1576 C C . LYS A 1 202 ? 27.136 44.637 43.979 1.00 41.06 225 LYS A C 1
ATOM 1577 O O . LYS A 1 202 ? 27.181 43.460 43.619 1.00 50.47 225 LYS A O 1
ATOM 1583 N N . VAL A 1 203 ? 27.358 45.654 43.158 1.00 49.90 226 VAL A N 1
ATOM 1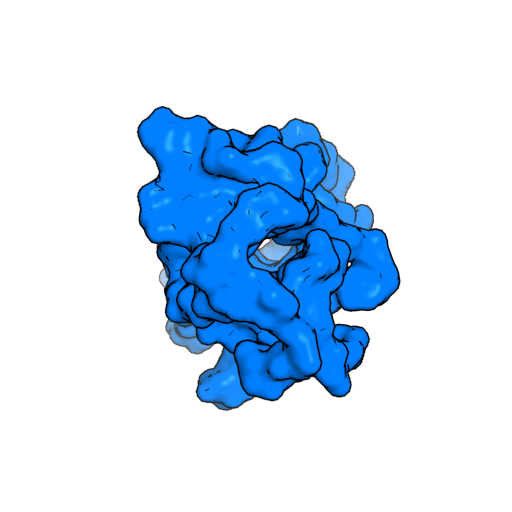584 C CA . VAL A 1 203 ? 27.702 45.448 41.751 1.00 59.81 226 VAL A CA 1
ATOM 1585 C C . VAL A 1 203 ? 29.137 45.825 41.478 1.00 71.07 226 VAL A C 1
ATOM 1586 O O . VAL A 1 203 ? 29.502 46.988 41.593 1.00 74.39 226 VAL A O 1
ATOM 1590 N N . ASN A 1 204 ? 29.934 44.839 41.088 1.00 79.48 227 ASN A N 1
ATOM 1591 C CA . ASN A 1 204 ? 31.320 45.056 40.694 1.00 89.78 227 ASN A CA 1
ATOM 1592 C C . ASN A 1 204 ? 31.613 44.269 39.415 1.00 94.27 227 ASN A C 1
ATOM 1593 O O . ASN A 1 204 ? 30.688 43.740 38.798 1.00 90.59 227 ASN A O 1
ATOM 1598 N N . GLU A 1 205 ? 32.883 44.197 39.013 1.00 98.44 228 GLU A N 1
ATOM 1599 C CA . GLU A 1 205 ? 33.266 43.481 37.794 1.00 98.42 228 GLU A CA 1
ATOM 1600 C C . GLU A 1 205 ? 32.925 41.998 37.903 1.00 93.45 228 GLU A C 1
ATOM 1601 O O . GLU A 1 205 ? 32.834 41.298 36.887 1.00 92.06 228 GLU A O 1
ATOM 1603 N N . GLY A 1 206 ? 32.731 41.535 39.140 1.00 86.14 229 GLY A N 1
ATOM 1604 C CA . GLY A 1 206 ? 32.407 40.145 39.416 1.00 80.23 229 GLY A CA 1
ATOM 1605 C C . GLY A 1 206 ? 30.925 39.829 39.305 1.00 77.26 229 GLY A C 1
ATOM 1606 O O . GLY A 1 206 ? 30.510 38.687 39.507 1.00 79.49 229 GLY A O 1
ATOM 1607 N N . SER A 1 207 ? 30.129 40.839 38.961 1.00 71.78 230 SER A N 1
ATOM 1608 C CA . SER A 1 207 ? 28.681 40.681 38.855 1.00 59.34 230 SER A CA 1
ATOM 1609 C C . SER A 1 207 ? 28.186 40.377 37.428 1.00 52.33 230 SER A C 1
ATOM 1610 O O . SER A 1 207 ? 26.981 40.369 37.201 1.00 45.01 230 SER A O 1
ATOM 1613 N N . LYS A 1 208 ? 29.095 40.105 36.485 1.00 50.06 231 LYS A N 1
ATOM 1614 C CA . LYS A 1 208 ? 28.702 39.838 35.091 1.00 52.18 231 LYS A CA 1
ATOM 1615 C C . LYS A 1 208 ? 27.837 38.573 35.001 1.00 40.13 231 LYS A C 1
ATOM 1616 O O . LYS A 1 208 ? 26.953 38.447 34.161 1.00 42.38 231 LYS A O 1
ATOM 1622 N N . GLN A 1 209 ? 28.074 37.650 35.914 1.00 37.63 232 GLN A N 1
ATOM 1623 C CA . GLN A 1 209 ? 27.302 36.418 35.964 1.00 37.15 232 GLN A CA 1
ATOM 1624 C C . GLN A 1 209 ? 25.807 36.653 36.265 1.00 33.71 232 GLN A C 1
ATOM 1625 O O . GLN A 1 209 ? 24.974 35.822 35.894 1.00 33.01 232 GLN A O 1
ATOM 1631 N N . TRP A 1 210 ? 25.473 37.760 36.945 1.00 33.69 233 TRP A N 1
ATOM 1632 C CA . TRP A 1 210 ? 24.086 38.076 37.288 1.00 30.47 233 TRP A CA 1
ATOM 1633 C C . TRP A 1 210 ? 23.438 39.022 36.268 1.00 28.49 233 TRP A C 1
ATOM 1634 O O . TRP A 1 210 ? 22.286 39.435 36.453 1.00 28.02 233 TRP A O 1
ATOM 1645 N N . ILE A 1 211 ? 24.148 39.349 35.190 1.00 29.31 234 ILE A N 1
ATOM 1646 C CA . ILE A 1 211 ? 23.556 40.155 34.123 1.00 29.14 234 ILE A CA 1
ATOM 1647 C C . ILE A 1 211 ? 22.460 39.344 33.444 1.00 23.37 234 ILE A C 1
ATOM 1648 O O . ILE A 1 211 ? 22.664 38.188 33.083 1.00 27.98 234 ILE A O 1
ATOM 1653 N N . ASN A 1 212 ? 21.283 39.932 33.296 1.00 22.69 235 ASN A N 1
ATOM 1654 C CA . ASN A 1 212 ? 20.223 39.248 32.611 1.00 18.75 235 ASN A CA 1
ATOM 1655 C C . ASN A 1 212 ? 20.432 39.317 31.091 1.00 26.28 235 ASN A C 1
ATOM 1656 O O . ASN A 1 212 ? 21.139 40.198 30.567 1.00 24.74 235 ASN A O 1
ATOM 1661 N N . ILE A 1 213 ? 19.807 38.371 30.410 1.00 25.38 236 ILE A N 1
ATOM 1662 C CA . ILE A 1 213 ? 20.041 38.146 28.981 1.00 26.99 236 ILE A CA 1
ATOM 1663 C C . ILE A 1 213 ? 18.762 37.838 28.238 1.00 23.00 236 ILE A C 1
ATOM 1664 O O . ILE A 1 213 ? 17.744 37.514 28.846 1.00 26.59 236 ILE A O 1
ATOM 1669 N N . ILE A 1 214 ? 18.819 37.964 26.915 1.00 24.62 237 ILE A N 1
ATOM 1670 C CA . ILE A 1 214 ? 17.809 37.415 26.042 1.00 28.97 237 ILE A CA 1
ATOM 1671 C C . ILE A 1 214 ? 18.388 36.113 25.519 1.00 30.74 237 ILE A C 1
ATOM 1672 O O . ILE A 1 214 ? 19.544 36.084 25.110 1.00 27.17 237 ILE A O 1
ATOM 1677 N N . ALA A 1 215 ? 17.601 35.045 25.558 1.00 27.86 238 ALA A N 1
ATOM 1678 C CA . ALA A 1 215 ? 18.084 33.729 25.111 1.00 24.24 238 ALA A CA 1
ATOM 1679 C C . ALA A 1 215 ? 17.283 33.240 23.916 1.00 30.25 238 ALA A C 1
ATOM 1680 O O . ALA A 1 215 ? 16.140 33.629 23.748 1.00 26.62 238 ALA A O 1
ATOM 1682 N N . ALA A 1 216 ? 17.886 32.371 23.108 1.00 29.52 239 ALA A N 1
ATOM 1683 C CA . ALA A 1 216 ? 17.225 31.826 21.925 1.00 25.42 239 ALA A CA 1
ATOM 1684 C C . ALA A 1 216 ? 17.758 30.420 21.706 1.00 28.74 239 ALA A C 1
ATOM 1685 O O . ALA A 1 216 ? 18.684 29.974 22.396 1.00 30.04 239 ALA A O 1
ATOM 1687 N N . GLN A 1 217 ? 17.157 29.720 20.760 1.00 34.58 240 GLN A N 1
ATOM 1688 C CA . GLN A 1 217 ? 17.665 28.413 20.324 1.00 37.10 240 GLN A CA 1
ATOM 1689 C C . GLN A 1 217 ? 19.048 28.558 19.681 1.00 27.55 240 GLN A C 1
ATOM 1690 O O . GLN A 1 217 ? 19.357 29.586 19.083 1.00 28.03 240 GLN A O 1
ATOM 1696 N N . LYS A 1 218 ? 19.874 27.514 19.799 1.00 28.54 241 LYS A N 1
ATOM 1697 C CA . LYS A 1 218 ? 21.211 27.526 19.209 1.00 34.41 241 LYS A CA 1
ATOM 1698 C C . LYS A 1 218 ? 21.197 27.916 17.731 1.00 38.52 241 LYS A C 1
ATOM 1699 O O . LYS A 1 218 ? 22.132 28.574 17.255 1.00 46.43 241 LYS A O 1
ATOM 1705 N N . ASN A 1 219 ? 20.137 27.526 17.017 1.00 35.13 242 ASN A N 1
ATOM 1706 C CA . ASN A 1 219 ? 20.069 27.693 15.552 1.00 35.31 242 ASN A CA 1
ATOM 1707 C C . ASN A 1 219 ? 19.210 28.875 15.118 1.00 32.40 242 ASN A C 1
ATOM 1708 O O . ASN A 1 219 ? 18.746 28.929 13.975 1.00 29.01 242 ASN A O 1
ATOM 1713 N N . TRP A 1 220 ? 18.981 29.809 16.032 1.00 33.47 243 TRP A N 1
ATOM 1714 C CA . TRP A 1 220 ? 18.067 30.902 15.765 1.00 29.70 243 TRP A CA 1
ATOM 1715 C C . TRP A 1 220 ? 18.453 31.695 14.528 1.00 26.19 243 TRP A C 1
ATOM 1716 O O . TRP A 1 220 ? 17.586 32.174 13.810 1.00 28.79 243 TRP A O 1
ATOM 1727 N N . LYS A 1 221 ? 19.748 31.835 14.276 1.00 30.98 244 LYS A N 1
ATOM 1728 C CA . LYS A 1 221 ? 20.203 32.612 13.116 1.00 29.48 244 LYS A CA 1
ATOM 1729 C C . LYS A 1 221 ? 19.816 31.930 11.811 1.00 35.52 244 LYS A C 1
ATOM 1730 O O . LYS A 1 221 ? 19.866 32.560 10.766 1.00 32.39 244 LYS A O 1
ATOM 1736 N N . LYS A 1 222 ? 19.440 30.654 11.875 1.00 32.39 245 LYS A N 1
ATOM 1737 C CA . LYS A 1 222 ? 19.004 29.900 10.664 1.00 37.72 245 LYS A CA 1
ATOM 1738 C C . LYS A 1 222 ? 17.490 29.668 10.683 1.00 39.68 245 LYS A C 1
ATOM 1739 O O . LYS A 1 222 ? 16.952 28.887 9.901 1.00 35.99 245 LYS A O 1
ATOM 1745 N N . SER A 1 223 ? 16.808 30.332 11.606 1.00 31.81 246 SER A N 1
ATOM 1746 C CA . SER A 1 223 ? 15.375 30.168 11.780 1.00 32.85 246 SER A CA 1
ATOM 1747 C C . SER A 1 223 ? 14.639 31.302 11.089 1.00 32.40 246 SER A C 1
ATOM 1748 O O . SER A 1 223 ? 15.241 32.316 10.705 1.00 34.42 246 SER A O 1
ATOM 1751 N N . LYS A 1 224 ? 13.318 31.170 10.996 1.00 28.15 247 LYS A N 1
ATOM 1752 C CA . LYS A 1 224 ? 12.491 32.220 10.413 1.00 33.88 247 LYS A CA 1
ATOM 1753 C C . LYS A 1 224 ? 12.537 33.516 11.230 1.00 33.27 247 LYS A C 1
ATOM 1754 O O . LYS A 1 224 ? 12.179 34.592 10.735 1.00 30.88 247 LYS A O 1
ATOM 1760 N N . LYS A 1 225 ? 12.958 33.417 12.486 1.00 31.37 248 LYS A N 1
ATOM 1761 C CA . LYS A 1 225 ? 12.905 34.562 13.399 1.00 33.62 248 LYS A CA 1
ATOM 1762 C C . LYS A 1 225 ? 14.196 35.374 13.467 1.00 35.43 248 LYS A C 1
ATOM 1763 O O . LYS A 1 225 ? 14.273 36.344 14.228 1.00 28.69 248 LYS A O 1
ATOM 1769 N N . ALA A 1 226 ? 15.208 34.994 12.688 1.00 28.40 249 ALA A N 1
ATOM 1770 C CA . ALA A 1 226 ? 16.542 35.612 12.776 1.00 31.23 249 ALA A CA 1
ATOM 1771 C C . ALA A 1 226 ? 16.500 37.133 12.589 1.00 36.63 249 ALA A C 1
ATOM 1772 O O . ALA A 1 226 ? 17.085 37.881 13.396 1.00 30.47 249 ALA A O 1
ATOM 1774 N N . ALA A 1 227 ? 15.813 37.592 11.552 1.00 33.71 250 ALA A N 1
ATOM 1775 C CA . ALA A 1 227 ? 15.779 39.039 11.288 1.00 33.30 250 ALA A CA 1
ATOM 1776 C C . ALA A 1 227 ? 15.055 39.782 12.417 1.00 29.25 250 ALA A C 1
ATOM 1777 O O . ALA A 1 227 ? 15.516 40.829 12.869 1.00 29.30 250 ALA A O 1
ATOM 1779 N N . ALA A 1 228 ? 13.913 39.247 12.842 1.00 31.01 251 ALA A N 1
ATOM 1780 C CA . ALA A 1 228 ? 13.107 39.860 13.889 1.00 31.55 251 ALA A CA 1
ATOM 1781 C C . ALA A 1 228 ? 13.861 39.903 15.217 1.00 36.35 251 ALA A C 1
ATOM 1782 O O . ALA A 1 228 ? 13.793 40.907 15.948 1.00 29.86 251 ALA A O 1
ATOM 1784 N N . ILE A 1 229 ? 14.598 38.844 15.533 1.00 25.76 252 ILE A N 1
ATOM 1785 C CA . ILE A 1 229 ? 15.378 38.839 16.772 1.00 25.46 252 ILE A CA 1
ATOM 1786 C C . ILE A 1 229 ? 16.454 39.925 16.770 1.00 29.48 252 ILE A C 1
ATOM 1787 O O . ILE A 1 229 ? 16.646 40.646 17.769 1.00 23.88 252 ILE A O 1
ATOM 1792 N N . LYS A 1 230 ? 17.153 40.048 15.646 1.00 27.91 253 LYS A N 1
ATOM 1793 C CA . LYS A 1 230 ? 18.150 41.094 15.494 1.00 32.82 253 LYS A CA 1
ATOM 1794 C C . LYS A 1 230 ? 17.522 42.475 15.643 1.00 34.38 253 LYS A C 1
ATOM 1795 O O . LYS A 1 230 ? 18.102 43.342 16.270 1.00 30.97 253 LYS A O 1
ATOM 1801 N N . LYS A 1 231 ? 16.322 42.665 15.110 1.00 26.61 254 LYS A N 1
ATOM 1802 C CA . LYS A 1 231 ? 15.689 43.968 15.196 1.00 27.43 254 LYS A CA 1
ATOM 1803 C C . LYS A 1 231 ? 15.269 44.227 16.654 1.00 30.18 254 LYS A C 1
ATOM 1804 O O . LYS A 1 231 ? 15.329 45.352 17.143 1.00 28.04 254 LYS A O 1
ATOM 1810 N N . LEU A 1 232 ? 14.823 43.179 17.329 1.00 28.50 255 LEU A N 1
ATOM 1811 C CA . LEU A 1 232 ? 14.408 43.320 18.721 1.00 24.85 255 LEU A CA 1
ATOM 1812 C C . LEU A 1 232 ? 15.571 43.775 19.571 1.00 27.72 255 LEU A C 1
ATOM 1813 O O . LEU A 1 232 ? 15.423 44.643 20.426 1.00 28.67 255 LEU A O 1
ATOM 1818 N N . ILE A 1 233 ? 16.742 43.194 19.347 1.00 21.87 256 ILE A N 1
ATOM 1819 C CA A ILE A 1 233 ? 17.920 43.568 20.109 0.50 24.09 256 ILE A CA 1
ATOM 1820 C CA B ILE A 1 233 ? 17.910 43.576 20.118 0.50 23.65 256 ILE A CA 1
ATOM 1821 C C . ILE A 1 233 ? 18.261 45.047 19.866 1.00 35.74 256 ILE A C 1
ATOM 1822 O O . ILE A 1 233 ? 18.591 45.776 20.801 1.00 28.11 256 ILE A O 1
ATOM 1831 N N . LYS A 1 234 ? 18.178 45.495 18.610 1.00 27.17 257 LYS A N 1
ATOM 1832 C CA . LYS A 1 234 ? 18.445 46.898 18.323 1.00 29.35 257 LYS A CA 1
ATOM 1833 C C . LYS A 1 234 ? 17.467 47.822 19.027 1.00 27.32 257 LYS A C 1
ATOM 1834 O O . LYS A 1 234 ? 17.850 48.884 19.501 1.00 33.07 257 LYS A O 1
ATOM 1840 N N . ALA A 1 235 ? 16.210 47.407 19.091 1.00 27.92 258 ALA A N 1
ATOM 1841 C CA . ALA A 1 235 ? 15.186 48.160 19.783 1.00 25.34 258 ALA A CA 1
ATOM 1842 C C . ALA A 1 235 ? 15.429 48.172 21.300 1.00 31.76 258 ALA A C 1
ATOM 1843 O O . ALA A 1 235 ? 15.217 49.208 21.980 1.00 27.35 258 ALA A O 1
ATOM 1845 N N . TYR A 1 236 ? 15.879 47.042 21.847 1.00 26.91 259 TYR A N 1
ATOM 1846 C CA . TYR A 1 236 ? 16.121 46.967 23.305 1.00 29.63 259 TYR A CA 1
ATOM 1847 C C . TYR A 1 236 ? 17.264 47.895 23.712 1.00 28.88 259 TYR A C 1
ATOM 1848 O O . TYR A 1 236 ? 17.184 48.563 24.738 1.00 26.18 259 TYR A O 1
ATOM 1857 N N . HIS A 1 237 ? 18.320 47.926 22.894 1.00 23.64 260 HIS A N 1
ATOM 1858 C CA . HIS A 1 237 ? 19.537 48.678 23.206 1.00 27.72 260 HIS A CA 1
ATOM 1859 C C . HIS A 1 237 ? 19.455 50.105 22.667 1.00 32.27 260 HIS A C 1
ATOM 1860 O O . HIS A 1 237 ? 20.324 50.535 21.887 1.00 33.14 260 HIS A O 1
ATOM 1867 N N . THR A 1 238 ? 18.381 50.801 23.035 1.00 25.93 261 THR A N 1
ATOM 1868 C CA . THR A 1 238 ? 18.210 52.219 22.712 1.00 27.32 261 THR A CA 1
ATOM 1869 C C . THR A 1 238 ? 18.185 53.073 23.971 1.00 27.27 261 THR A C 1
ATOM 1870 O O . THR A 1 238 ? 18.017 52.575 25.073 1.00 24.14 261 THR A O 1
ATOM 1874 N N . ASP A 1 239 ? 18.308 54.382 23.784 1.00 28.20 262 ASP A N 1
ATOM 1875 C CA . ASP A 1 239 ? 18.240 55.323 24.889 1.00 27.75 262 ASP A CA 1
ATOM 1876 C C . ASP A 1 239 ? 16.815 55.395 25.390 1.00 27.51 262 ASP A C 1
ATOM 1877 O O . ASP A 1 239 ? 16.565 55.520 26.598 1.00 29.26 262 ASP A O 1
ATOM 1882 N N . ALA A 1 240 ? 15.876 55.289 24.466 1.00 24.19 263 ALA A N 1
ATOM 1883 C CA . ALA A 1 240 ? 14.466 55.311 24.829 1.00 29.79 263 ALA A CA 1
ATOM 1884 C C . ALA A 1 240 ? 14.162 54.214 25.842 1.00 34.51 263 ALA A C 1
ATOM 1885 O O . ALA A 1 240 ? 13.470 54.448 26.829 1.00 27.58 263 ALA A O 1
ATOM 1887 N N . VAL A 1 241 ? 14.659 53.009 25.578 1.00 27.52 264 VAL A N 1
ATOM 1888 C CA . VAL A 1 241 ? 14.360 51.893 26.468 1.00 28.41 264 VAL A CA 1
ATOM 1889 C C . VAL A 1 241 ? 15.159 52.001 27.744 1.00 22.83 264 VAL A C 1
ATOM 1890 O O . VAL A 1 241 ? 14.638 51.706 28.820 1.00 22.54 264 VAL A O 1
ATOM 1894 N N . LYS A 1 242 ? 16.433 52.383 27.645 1.00 25.49 265 LYS A N 1
ATOM 1895 C CA . LYS A 1 242 ? 17.239 52.584 28.831 1.00 29.88 265 LYS A CA 1
ATOM 1896 C C . LYS A 1 242 ? 16.579 53.584 29.786 1.00 33.73 265 LYS A C 1
ATOM 1897 O O . LYS A 1 242 ? 16.560 53.358 30.995 1.00 27.16 265 LYS A O 1
ATOM 1903 N N . LYS A 1 243 ? 16.025 54.677 29.251 1.00 27.36 266 LYS A N 1
ATOM 1904 C CA . LYS A 1 243 ? 15.395 55.701 30.090 1.00 24.23 266 LYS A CA 1
ATOM 1905 C C . LYS A 1 243 ? 14.173 55.130 30.820 1.00 28.91 266 LYS A C 1
ATOM 1906 O O . LYS A 1 243 ? 13.995 55.342 32.052 1.00 24.06 266 LYS A O 1
ATOM 1912 N N . VAL A 1 244 ? 13.368 54.367 30.074 1.00 23.32 267 VAL A N 1
ATOM 1913 C CA . VAL A 1 244 ? 12.164 53.738 30.621 1.00 21.63 267 VAL A CA 1
ATOM 1914 C C . VAL A 1 244 ? 12.518 52.809 31.793 1.00 26.38 267 VAL A C 1
ATOM 1915 O O . VAL A 1 244 ? 11.896 52.889 32.872 1.00 29.94 267 VAL A O 1
ATOM 1919 N N . ILE A 1 245 ? 13.517 51.950 31.614 1.00 22.36 268 ILE A N 1
ATOM 1920 C CA . ILE A 1 245 ? 13.887 51.030 32.679 1.00 26.43 268 ILE A CA 1
ATOM 1921 C C . ILE A 1 245 ? 14.422 51.814 33.902 1.00 26.05 268 ILE A C 1
ATOM 1922 O O . ILE A 1 245 ? 14.024 51.563 35.060 1.00 23.79 268 ILE A O 1
ATOM 1927 N N . LYS A 1 246 ? 15.337 52.742 33.670 1.00 23.99 269 LYS A N 1
ATOM 1928 C CA . LYS A 1 246 ? 15.871 53.516 34.803 1.00 28.64 269 LYS A CA 1
ATOM 1929 C C . LYS A 1 246 ? 14.798 54.291 35.569 1.00 25.15 269 LYS A C 1
ATOM 1930 O O . LYS A 1 246 ? 14.791 54.255 36.808 1.00 30.03 269 LYS A O 1
ATOM 1936 N N . LYS A 1 247 ? 13.871 54.930 34.860 1.00 23.10 270 LYS A N 1
ATOM 1937 C CA . LYS A 1 247 ? 12.813 55.697 35.504 1.00 27.49 270 LYS A CA 1
ATOM 1938 C C . LYS A 1 247 ? 11.920 54.812 36.316 1.00 29.54 270 LYS A C 1
ATOM 1939 O O . LYS A 1 247 ? 11.565 55.173 37.413 1.00 29.40 270 LYS A O 1
ATOM 1945 N N . THR A 1 248 ? 11.489 53.686 35.736 1.00 25.73 271 THR A N 1
ATOM 1946 C CA . THR A 1 248 ? 10.455 52.866 36.349 1.00 17.66 271 THR A CA 1
ATOM 1947 C C . THR A 1 248 ? 11.011 51.752 37.279 1.00 18.93 271 THR A C 1
ATOM 1948 O O . THR A 1 248 ? 10.256 51.122 38.014 1.00 23.83 271 THR A O 1
ATOM 1952 N N . ALA A 1 249 ? 12.324 51.510 37.250 1.00 23.21 272 ALA A N 1
ATOM 1953 C CA . ALA A 1 249 ? 12.921 50.451 38.074 1.00 19.21 272 ALA A CA 1
ATOM 1954 C C . ALA A 1 249 ? 14.261 50.917 38.693 1.00 23.84 272 ALA A C 1
ATOM 1955 O O . ALA A 1 249 ? 15.156 50.114 38.920 1.00 22.04 272 ALA A O 1
ATOM 1957 N N . LYS A 1 250 ? 14.389 52.229 38.931 1.00 19.91 273 LYS A N 1
ATOM 1958 C CA . LYS A 1 250 ? 15.572 52.799 39.560 1.00 17.71 273 LYS A CA 1
ATOM 1959 C C . LYS A 1 250 ? 15.957 52.020 40.817 1.00 21.01 273 LYS A C 1
ATOM 1960 O O . LYS A 1 250 ? 15.145 51.834 41.713 1.00 24.70 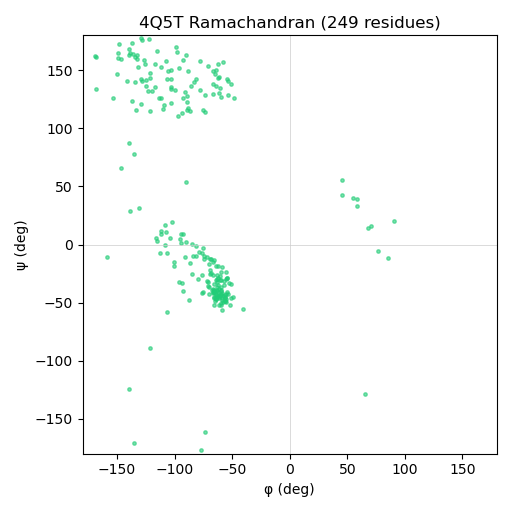273 LYS A O 1
ATOM 1966 N N . GLY A 1 251 ? 17.207 51.572 40.880 1.00 28.77 274 GLY A N 1
ATOM 1967 C CA . GLY A 1 251 ? 17.675 50.789 41.999 1.00 34.87 274 GLY A CA 1
ATOM 1968 C C . GLY A 1 251 ? 17.237 49.324 42.016 1.00 38.62 274 GLY A C 1
ATOM 1969 O O . GLY A 1 251 ? 17.680 48.572 42.901 1.00 38.74 274 GLY A O 1
ATOM 1970 N N . VAL A 1 252 ? 16.371 48.928 41.075 1.00 27.92 275 VAL A N 1
ATOM 1971 C CA . VAL A 1 252 ? 15.906 47.538 40.959 1.00 24.94 275 VAL A CA 1
ATOM 1972 C C . VAL A 1 252 ? 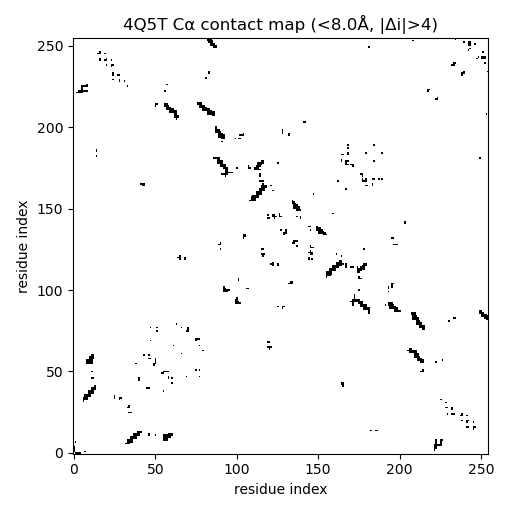16.570 46.870 39.747 1.00 23.60 275 VAL A C 1
ATOM 1973 O O . VAL A 1 252 ? 17.285 45.873 39.905 1.00 23.60 275 VAL A O 1
ATOM 1977 N N . ASP A 1 253 ? 16.378 47.450 38.554 1.00 19.25 276 ASP A N 1
ATOM 1978 C CA . ASP A 1 253 ? 17.025 46.987 37.325 1.00 21.09 276 ASP A CA 1
ATOM 1979 C C . ASP A 1 253 ? 17.887 48.098 36.721 1.00 25.98 276 ASP A C 1
ATOM 1980 O O . ASP A 1 253 ? 17.431 49.263 36.572 1.00 24.03 276 ASP A O 1
ATOM 1985 N N . GLU A 1 254 ? 19.115 47.729 36.378 1.00 22.06 277 GLU A N 1
ATOM 1986 C CA . GLU A 1 254 ? 20.059 48.638 35.801 1.00 25.70 277 GLU A CA 1
ATOM 1987 C C . GLU A 1 254 ? 20.543 48.160 34.430 1.00 21.11 277 GLU A C 1
ATOM 1988 O O . GLU A 1 254 ? 21.270 47.175 34.350 1.00 22.32 277 GLU A O 1
ATOM 1994 N N . PRO A 1 255 ? 20.219 48.924 33.363 1.00 24.24 278 PRO A N 1
ATOM 1995 C CA . PRO A 1 255 ? 20.624 48.521 32.004 1.00 21.46 278 PRO A CA 1
ATOM 1996 C C . PRO A 1 255 ? 22.113 48.472 31.884 1.00 32.68 278 PRO A C 1
ATOM 1997 O O . PRO A 1 255 ? 22.754 49.319 32.487 1.00 27.67 278 PRO A O 1
ATOM 2001 N N . VAL A 1 256 ? 22.656 47.518 31.134 1.00 23.80 279 VAL A N 1
ATOM 2002 C CA . VAL A 1 256 ? 24.103 47.337 31.092 1.00 28.68 279 VAL A CA 1
ATOM 2003 C C . VAL A 1 256 ? 24.663 47.709 29.721 1.00 38.62 279 VAL A C 1
ATOM 2004 O O . VAL A 1 256 ? 25.828 47.461 29.447 1.00 42.62 279 VAL A O 1
ATOM 2008 N N . TRP A 1 257 ? 23.844 48.297 28.862 1.00 41.13 280 TRP A N 1
ATOM 2009 C CA . TRP A 1 257 ? 24.349 48.736 27.557 1.00 48.71 280 TRP A CA 1
ATOM 2010 C C . TRP A 1 257 ? 24.546 50.233 27.525 1.00 52.86 280 TRP A C 1
ATOM 2011 O O . TRP A 1 257 ? 24.337 50.916 28.521 1.00 47.83 280 TRP A O 1
#

Secondary structure (DSSP, 8-state):
-GGG-TTEEEEE---HHHHHHHHHHHHHHHTTT-EEEEE--SSTTSHHHHHHTTSSSEEEEEEHHHHHHHHHHHT---EEEEEEEE---EEEEPEETTEES-SSGGGSPTT-EEEEE-SHHHHHHHHHHHHHTTS-EES--TTS---GGGEEE-TT--EEEEE-GGGHHHHTTTSSEEEE-HHHHTTTT--GGGEEEE---SGGGGGGEEEEEE-TTGGGSTTHHHHHHHHHHHTSHHHHHHHHHHHTTT-EE--

CATH classification: 3.40.190.10 (+1 more: 3.40.190.10)